Protein AF-W9Y120-F1 (afdb_monomer_lite)

Secondary structure (DSSP, 8-state):
---HHHHHHHHHHHHHHHH---HHHHHHHHHHHHHHHHHTT-HHHHHHHHHHHHHHHHHHHHT---HHHHHHIIIIIHHHHHHHHHHHHHHHHHS-SS----S---SS-----SSPPPSSHHHHHHHHHHHHHHHHH-SS-S-HHHHHHHHHHHHHHHHHHHHTT----HHHHHHHHHHHHHHHHTS-TTTSTT-STTT-THHHHHHHHHHHHHHHHHHH-SS--HHHHHHHHHHHHHHHHH-TT-TTHHHHHHHHHHHTT--

Sequence (263 aa):
MTSQAVSHYISAIADIRNNNPPKLNVVIASLVDWAMELVQNNVPATVAHLRGTFKLLREYQQLKPPRSAEDILRKSNLPMASLARGLTTLMIHTGPKSGEIEPQYRGHICQPWGGPEFSSFAEARRVVCQYVEKIAEAEHGHNLREIEKLLGYWFEGVRRWDQGKVPFPSSVLTVLLMLFNLALALLPSIDLAGFSYSVNPSTIDFVVDKAATLTDICLEAEQGNKDLKDTLILVLAFVIRLFPHSKSHGRASLLLKQLRGQV

Foldseek 3Di:
DPPPVVVVLVVLVVCCVPPVDDLLSVLVNLLVQLVVCVLQLVLVSNVVSLVVNVVSLVVVVVVVDPPVSVCCCQQPSVLSSLVSLLSSLLCVLQNDPDDCRPPDPPALDDDDDPADADPDLVRLLVLLLVLLVVLLPCPDDDPVSVSSNSLSSSVVNLSNVVSHPDDDDVLSSVLSVLSSLSSQQSDDLPDSVRGHCVSRVSSLVNSLVSLVVLLVVQVPDPPRPVSSLVSSLSSLVSCLPRVVVRPCNVVSVVSNCVSVVND

Radius of gyration: 18.71 Å; chains: 1; bounding box: 48×45×44 Å

pLDDT: mean 73.2, std 14.47, range [30.33, 94.44]

Structure (mmCIF, N/CA/C/O backbone):
data_AF-W9Y120-F1
#
_entry.id   AF-W9Y120-F1
#
loop_
_atom_site.group_PDB
_atom_site.id
_atom_site.type_symbol
_atom_site.label_atom_id
_atom_site.label_alt_id
_atom_site.label_comp_id
_atom_site.label_asym_id
_atom_site.label_entity_id
_atom_site.label_seq_id
_atom_site.pdbx_PDB_ins_code
_atom_site.Cartn_x
_atom_site.Cartn_y
_atom_site.Cartn_z
_atom_site.occupancy
_atom_site.B_iso_or_equiv
_atom_site.auth_seq_id
_atom_site.auth_comp_id
_atom_site.auth_asym_id
_atom_site.auth_atom_id
_atom_site.pdbx_PDB_model_num
ATOM 1 N N . MET A 1 1 ? 29.026 -3.663 7.815 1.00 32.91 1 MET A N 1
ATOM 2 C CA . MET A 1 1 ? 28.225 -4.854 8.160 1.00 32.91 1 MET A CA 1
ATOM 3 C C . MET A 1 1 ? 26.935 -4.779 7.364 1.00 32.91 1 MET A C 1
ATOM 5 O O . MET A 1 1 ? 26.214 -3.804 7.523 1.00 32.91 1 MET A O 1
ATOM 9 N N . THR A 1 2 ? 26.690 -5.716 6.449 1.00 35.75 2 THR A N 1
ATOM 10 C CA . THR A 1 2 ? 25.378 -5.873 5.799 1.00 35.75 2 THR A CA 1
ATOM 11 C C . THR A 1 2 ? 24.370 -6.302 6.861 1.00 35.75 2 THR A C 1
ATOM 13 O O . THR A 1 2 ? 24.679 -7.172 7.674 1.00 35.75 2 THR A O 1
ATOM 16 N N . SER A 1 3 ? 23.194 -5.672 6.902 1.00 46.56 3 SER A N 1
ATOM 17 C CA . SER A 1 3 ? 22.141 -6.069 7.844 1.00 46.56 3 SER A CA 1
ATOM 18 C C . SER A 1 3 ? 21.804 -7.557 7.642 1.00 46.56 3 SER A C 1
ATOM 20 O O . SER A 1 3 ? 21.880 -8.06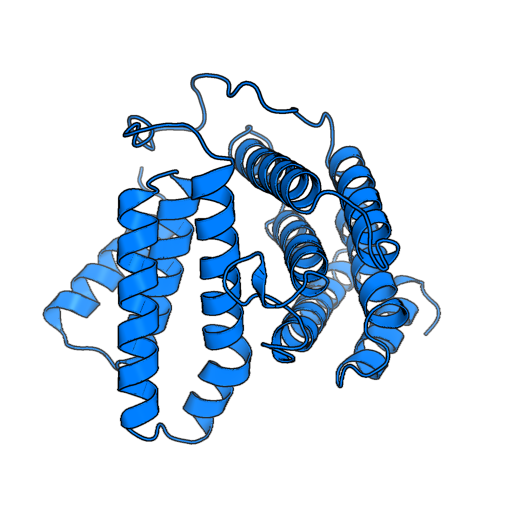2 6.517 1.00 46.56 3 SER A O 1
ATOM 22 N N . GLN A 1 4 ? 21.442 -8.274 8.712 1.00 43.16 4 GLN A N 1
ATOM 23 C CA . GLN A 1 4 ? 21.038 -9.685 8.623 1.00 43.16 4 GLN A CA 1
ATOM 24 C C . GLN A 1 4 ? 19.945 -9.897 7.568 1.00 43.16 4 GLN A C 1
ATOM 26 O O . GLN A 1 4 ? 20.015 -10.860 6.813 1.00 43.16 4 GLN A O 1
ATOM 31 N N . ALA A 1 5 ? 18.999 -8.961 7.444 1.00 39.97 5 ALA A N 1
ATOM 32 C CA . ALA A 1 5 ? 17.947 -9.017 6.434 1.00 39.97 5 ALA A CA 1
ATOM 33 C C . ALA A 1 5 ? 18.507 -8.971 5.001 1.00 39.97 5 ALA A C 1
ATOM 35 O O . ALA A 1 5 ? 18.086 -9.760 4.162 1.00 39.97 5 ALA A O 1
ATOM 36 N N . VAL A 1 6 ? 19.510 -8.125 4.736 1.00 46.75 6 VAL A N 1
ATOM 37 C CA . VAL A 1 6 ? 20.186 -8.048 3.426 1.00 46.75 6 VAL A CA 1
ATOM 38 C C . VAL A 1 6 ? 20.989 -9.324 3.139 1.00 46.75 6 VAL A C 1
ATOM 40 O O . VAL A 1 6 ? 21.016 -9.800 2.009 1.00 46.75 6 VAL A O 1
ATOM 43 N N . SER A 1 7 ? 21.605 -9.925 4.160 1.00 46.66 7 SER A N 1
ATOM 44 C CA . SER A 1 7 ? 22.317 -11.206 4.022 1.00 46.66 7 SER A CA 1
ATOM 45 C C . SER A 1 7 ? 21.367 -12.372 3.717 1.00 46.66 7 SER A C 1
ATOM 47 O O . SER A 1 7 ? 21.614 -13.162 2.801 1.00 46.66 7 SER A O 1
ATOM 49 N N . HIS A 1 8 ? 20.244 -12.456 4.439 1.00 52.31 8 HIS A N 1
ATOM 50 C CA . HIS A 1 8 ? 19.185 -13.434 4.178 1.00 52.31 8 HIS A CA 1
ATOM 51 C C . HIS A 1 8 ? 18.577 -13.246 2.789 1.00 52.31 8 HIS A C 1
ATOM 53 O O . HIS A 1 8 ? 18.333 -14.224 2.090 1.00 52.31 8 HIS A O 1
ATOM 59 N N . TYR A 1 9 ? 18.404 -11.997 2.367 1.00 57.53 9 TYR A N 1
ATOM 60 C CA . TYR A 1 9 ? 17.917 -11.645 1.044 1.00 57.53 9 TYR A CA 1
ATOM 61 C C . TYR A 1 9 ? 18.849 -12.110 -0.084 1.00 57.53 9 TYR A C 1
ATOM 63 O O . TYR A 1 9 ? 18.421 -12.835 -0.981 1.00 57.53 9 TYR A O 1
ATOM 71 N N . ILE A 1 10 ? 20.138 -11.763 -0.014 1.00 60.09 10 ILE A N 1
ATOM 72 C CA . ILE A 1 10 ? 21.135 -12.184 -1.011 1.00 60.09 10 ILE A CA 1
ATOM 73 C C . ILE A 1 10 ? 21.212 -13.715 -1.071 1.00 60.09 10 ILE A C 1
ATOM 75 O O . ILE A 1 10 ? 21.274 -14.293 -2.157 1.00 60.09 10 ILE A O 1
ATOM 79 N N . SER A 1 11 ? 21.151 -14.374 0.089 1.00 60.00 11 SER A N 1
ATOM 80 C CA . SER A 1 11 ? 21.135 -15.837 0.177 1.00 60.00 11 SER A CA 1
ATOM 81 C C . SER A 1 11 ? 19.886 -16.437 -0.474 1.00 60.00 11 SER A C 1
ATOM 83 O O . SER A 1 11 ? 20.001 -17.414 -1.206 1.00 60.00 11 SER A O 1
ATOM 85 N N . ALA A 1 12 ? 18.709 -15.834 -0.278 1.00 62.59 12 ALA A N 1
ATOM 86 C CA . ALA A 1 12 ? 17.463 -16.283 -0.895 1.00 62.59 12 ALA A CA 1
ATOM 87 C C . ALA A 1 12 ? 17.480 -16.132 -2.425 1.00 62.59 12 ALA A C 1
ATOM 89 O O . ALA A 1 12 ? 17.052 -17.043 -3.127 1.00 62.59 12 ALA A O 1
ATOM 90 N N . ILE A 1 13 ? 18.026 -15.037 -2.966 1.00 64.81 13 ILE A N 1
ATOM 91 C CA . ILE A 1 13 ? 18.197 -14.873 -4.422 1.00 64.81 13 ILE A CA 1
ATOM 92 C C . ILE A 1 13 ? 19.174 -15.903 -4.989 1.00 64.81 13 ILE A C 1
ATOM 94 O O . ILE A 1 13 ? 18.916 -16.493 -6.042 1.00 64.81 13 ILE A O 1
ATOM 98 N N . ALA A 1 14 ? 20.297 -16.127 -4.303 1.00 65.44 14 ALA A N 1
ATOM 99 C CA . ALA A 1 14 ? 21.273 -17.131 -4.711 1.00 65.44 14 ALA A CA 1
ATOM 100 C C . ALA A 1 14 ? 20.653 -18.538 -4.721 1.00 65.44 14 ALA A C 1
ATOM 102 O O . ALA A 1 14 ? 20.853 -19.292 -5.673 1.00 65.44 14 ALA A O 1
ATOM 103 N N . ASP A 1 15 ? 19.845 -18.862 -3.712 1.00 66.12 15 ASP A N 1
ATOM 104 C CA . ASP A 1 15 ? 19.104 -20.119 -3.624 1.00 66.12 15 ASP A CA 1
ATOM 105 C C . ASP A 1 15 ? 18.064 -20.251 -4.750 1.00 66.12 15 ASP A C 1
ATOM 107 O O . ASP A 1 15 ? 18.018 -21.269 -5.443 1.00 66.12 15 ASP A O 1
ATOM 111 N N . ILE A 1 16 ? 17.310 -19.181 -5.038 1.00 67.38 16 ILE A N 1
ATOM 112 C CA . ILE A 1 16 ? 16.345 -19.142 -6.147 1.00 67.38 16 ILE A CA 1
ATOM 113 C C . ILE A 1 16 ? 17.010 -19.446 -7.488 1.00 67.38 16 ILE A C 1
ATOM 115 O O . ILE A 1 16 ? 16.469 -20.205 -8.296 1.00 67.38 16 ILE A O 1
ATOM 119 N N . ARG A 1 17 ? 18.190 -18.871 -7.725 1.00 66.94 17 ARG A N 1
ATOM 120 C CA . ARG A 1 17 ? 18.933 -19.049 -8.974 1.00 66.94 17 ARG A CA 1
ATOM 121 C C . ARG A 1 17 ? 19.454 -20.475 -9.155 1.00 66.94 17 ARG A C 1
ATOM 123 O O . ARG A 1 17 ? 19.550 -20.933 -10.290 1.00 66.94 17 ARG A O 1
ATOM 130 N N . ASN A 1 18 ? 19.794 -21.152 -8.062 1.00 72.56 18 ASN A N 1
ATOM 131 C CA . ASN A 1 18 ? 20.477 -22.443 -8.106 1.00 72.56 18 ASN A CA 1
ATOM 132 C C . ASN A 1 18 ? 19.525 -23.641 -7.977 1.00 72.56 18 ASN A C 1
ATOM 134 O O . ASN A 1 18 ? 19.829 -24.700 -8.519 1.00 72.56 18 ASN A O 1
ATOM 138 N N . ASN A 1 19 ? 18.376 -23.482 -7.309 1.00 74.75 19 ASN A N 1
ATOM 139 C CA . ASN A 1 19 ? 17.542 -24.611 -6.881 1.00 74.75 19 ASN A CA 1
ATOM 140 C C . ASN A 1 19 ? 16.121 -24.643 -7.473 1.00 74.75 19 ASN A C 1
ATOM 142 O O . ASN A 1 19 ? 15.340 -25.518 -7.108 1.00 74.75 19 ASN A O 1
ATOM 146 N N . ASN A 1 20 ? 15.776 -23.745 -8.407 1.00 70.62 20 ASN A N 1
ATOM 147 C CA . ASN A 1 20 ? 14.462 -23.699 -9.076 1.00 70.62 20 ASN A CA 1
ATOM 148 C C . ASN A 1 20 ? 13.267 -23.798 -8.099 1.00 70.62 20 ASN A C 1
ATOM 150 O O . ASN A 1 20 ? 12.456 -24.726 -8.193 1.00 70.62 20 ASN A O 1
ATOM 154 N N . PRO A 1 21 ? 13.134 -22.865 -7.144 1.00 76.56 21 PRO A N 1
ATOM 155 C CA . PRO A 1 21 ? 12.093 -22.940 -6.130 1.00 76.56 21 PRO A CA 1
ATOM 156 C C . PRO A 1 21 ? 10.689 -22.769 -6.729 1.00 76.56 21 PRO A C 1
ATOM 158 O O . PRO A 1 21 ? 10.534 -22.317 -7.870 1.00 76.56 21 PRO A O 1
ATOM 161 N N . PRO A 1 22 ? 9.633 -23.075 -5.947 1.00 79.00 22 PRO A N 1
ATOM 162 C CA . PRO A 1 22 ? 8.255 -22.885 -6.376 1.00 79.00 22 PRO A CA 1
ATOM 163 C C . PRO A 1 22 ? 8.030 -21.489 -6.963 1.00 79.00 22 PRO A C 1
ATOM 165 O O . PRO A 1 22 ? 8.425 -20.485 -6.373 1.00 79.00 22 PRO A O 1
ATOM 168 N N . LYS A 1 23 ? 7.340 -21.408 -8.106 1.00 80.38 23 LYS A N 1
ATOM 169 C CA . LYS A 1 23 ? 7.137 -20.145 -8.840 1.00 80.38 23 LYS A CA 1
ATOM 170 C C . LYS A 1 23 ? 6.486 -19.044 -7.984 1.00 80.38 23 LYS A C 1
ATOM 172 O O . LYS A 1 23 ? 6.803 -17.873 -8.163 1.00 80.38 23 LYS A O 1
ATOM 177 N N . LEU A 1 24 ? 5.652 -19.413 -7.006 1.00 80.44 24 LEU A N 1
ATOM 178 C CA . LEU A 1 24 ? 5.100 -18.482 -6.014 1.00 80.44 24 LEU A CA 1
ATOM 179 C C . LEU A 1 24 ? 6.190 -17.791 -5.178 1.00 80.44 24 LEU A C 1
ATOM 181 O O . LEU A 1 24 ? 6.109 -16.587 -4.953 1.00 80.44 24 LEU A O 1
ATOM 185 N N . ASN A 1 25 ? 7.228 -18.519 -4.766 1.00 80.19 25 ASN A N 1
ATOM 186 C CA . ASN A 1 25 ? 8.346 -17.960 -4.006 1.00 80.19 25 ASN A CA 1
ATOM 187 C C . ASN A 1 25 ? 9.144 -16.978 -4.867 1.00 80.19 25 ASN A C 1
ATOM 189 O O . ASN A 1 25 ? 9.562 -15.942 -4.369 1.00 80.19 25 ASN A O 1
ATOM 193 N N . VAL A 1 26 ? 9.287 -17.258 -6.166 1.00 80.56 26 VAL A N 1
ATOM 194 C CA . VAL A 1 26 ? 9.945 -16.346 -7.117 1.00 80.56 26 VAL A CA 1
ATOM 195 C C . VAL A 1 26 ? 9.123 -15.070 -7.325 1.00 80.56 26 VAL A C 1
ATOM 197 O O . VAL A 1 26 ? 9.691 -13.986 -7.400 1.00 80.56 26 VAL A O 1
ATOM 200 N N . VAL A 1 27 ? 7.787 -15.166 -7.364 1.00 83.25 27 VAL A N 1
ATOM 201 C CA . VAL A 1 27 ? 6.899 -13.986 -7.375 1.00 83.25 27 VAL A CA 1
ATOM 202 C C . VAL A 1 27 ? 7.099 -13.144 -6.114 1.00 83.25 27 VAL A C 1
ATOM 204 O O . VAL A 1 27 ? 7.238 -11.929 -6.214 1.00 83.25 27 VAL A O 1
ATOM 207 N N . ILE A 1 28 ? 7.107 -13.780 -4.939 1.00 80.31 28 ILE A N 1
ATOM 208 C CA . ILE A 1 28 ? 7.279 -13.090 -3.652 1.00 80.31 28 ILE A CA 1
ATOM 209 C C . ILE A 1 28 ? 8.653 -12.425 -3.589 1.00 80.31 28 ILE A C 1
ATOM 211 O O . ILE A 1 28 ? 8.733 -11.249 -3.253 1.00 80.31 28 ILE A O 1
ATOM 215 N N . ALA A 1 29 ? 9.710 -13.144 -3.965 1.00 79.50 29 ALA A N 1
ATOM 216 C CA . ALA A 1 29 ? 11.055 -12.596 -4.039 1.00 79.50 29 ALA A CA 1
ATOM 217 C C . ALA A 1 29 ? 11.095 -11.393 -4.981 1.00 79.50 29 ALA A C 1
ATOM 219 O O . ALA A 1 29 ? 11.444 -10.312 -4.546 1.00 79.50 29 ALA A O 1
ATOM 220 N N . SER A 1 30 ? 10.582 -11.512 -6.208 1.00 82.00 30 SER A N 1
ATOM 221 C CA . SER A 1 30 ? 10.576 -10.396 -7.160 1.00 82.00 30 SER A CA 1
ATOM 222 C C . SER A 1 30 ? 9.802 -9.159 -6.671 1.00 82.00 30 SER A C 1
ATOM 224 O O . SER A 1 30 ? 10.147 -8.047 -7.070 1.00 82.00 30 SER A O 1
ATOM 226 N N . LEU A 1 31 ? 8.771 -9.327 -5.833 1.00 81.62 31 LEU A N 1
ATOM 227 C CA . LEU A 1 31 ? 8.076 -8.219 -5.161 1.00 81.62 31 LEU A CA 1
ATOM 228 C C . LEU A 1 31 ? 8.915 -7.603 -4.036 1.00 81.62 31 LEU A C 1
ATOM 230 O O . LEU A 1 31 ? 8.900 -6.389 -3.851 1.00 81.62 31 LEU A O 1
ATOM 234 N N . VAL A 1 32 ? 9.642 -8.428 -3.288 1.00 79.12 32 VAL A N 1
ATOM 235 C CA . VAL A 1 32 ? 10.569 -7.978 -2.245 1.00 79.12 32 VAL A CA 1
ATOM 236 C C . VAL A 1 32 ? 11.754 -7.236 -2.872 1.00 79.12 32 VAL A C 1
ATOM 238 O O . VAL A 1 32 ? 12.047 -6.123 -2.438 1.00 79.12 32 VAL A O 1
ATOM 241 N N . ASP A 1 33 ? 12.356 -7.774 -3.937 1.00 76.12 33 ASP A N 1
ATOM 242 C CA . ASP A 1 33 ? 13.387 -7.116 -4.748 1.00 76.12 33 ASP A CA 1
ATOM 243 C C . ASP A 1 33 ? 12.900 -5.745 -5.212 1.00 76.12 33 ASP A C 1
ATOM 245 O O . ASP A 1 33 ? 13.555 -4.736 -4.971 1.00 76.12 33 ASP A O 1
ATOM 249 N N . TRP A 1 34 ? 11.703 -5.695 -5.810 1.00 86.44 34 TRP A N 1
ATOM 250 C CA . TRP A 1 34 ? 11.081 -4.445 -6.236 1.00 86.44 34 TRP A CA 1
ATOM 251 C C . TRP A 1 34 ? 11.020 -3.426 -5.093 1.00 86.44 34 TRP A C 1
ATOM 253 O O . TRP A 1 34 ? 11.411 -2.281 -5.293 1.00 86.44 34 TRP A O 1
ATOM 263 N N . ALA A 1 35 ? 10.576 -3.830 -3.899 1.00 75.94 35 ALA A N 1
ATOM 264 C CA . ALA A 1 35 ? 10.474 -2.924 -2.760 1.00 75.94 35 ALA A CA 1
ATOM 265 C C . ALA A 1 35 ? 11.848 -2.388 -2.326 1.00 75.94 35 ALA A C 1
ATOM 267 O O . ALA A 1 35 ? 11.969 -1.211 -1.994 1.00 75.94 35 ALA A O 1
ATOM 268 N N . MET A 1 36 ? 12.891 -3.219 -2.357 1.00 69.50 36 MET A N 1
ATOM 269 C CA . MET A 1 36 ? 14.251 -2.778 -2.036 1.00 69.50 36 MET A CA 1
ATOM 270 C C . MET A 1 36 ? 14.829 -1.837 -3.086 1.00 69.50 36 MET A C 1
ATOM 272 O O . MET A 1 36 ? 15.379 -0.802 -2.717 1.00 69.50 36 MET A O 1
ATOM 276 N N . GLU A 1 37 ? 14.682 -2.155 -4.371 1.00 71.81 37 GLU A N 1
ATOM 277 C CA . GLU A 1 37 ? 15.154 -1.292 -5.460 1.00 71.81 37 GLU A CA 1
ATOM 278 C C . GLU A 1 37 ? 14.423 0.056 -5.459 1.00 71.81 37 GLU A C 1
ATOM 280 O O . GLU A 1 37 ? 15.040 1.099 -5.680 1.00 71.81 37 GLU A O 1
ATOM 285 N N . LEU A 1 38 ? 13.129 0.052 -5.132 1.00 73.44 38 LEU A N 1
ATOM 286 C CA . LEU A 1 38 ? 12.314 1.254 -4.976 1.00 73.44 38 LEU A CA 1
ATOM 287 C C . LEU A 1 38 ? 12.842 2.142 -3.840 1.00 73.44 38 LEU A C 1
ATOM 289 O O . LEU A 1 38 ? 13.015 3.345 -4.022 1.00 73.44 38 LEU A O 1
ATOM 293 N N . VAL A 1 39 ? 13.155 1.552 -2.679 1.00 64.56 39 VAL A N 1
ATOM 294 C CA . VAL A 1 39 ? 13.743 2.272 -1.531 1.00 64.56 39 VAL A CA 1
ATOM 295 C C . VAL A 1 39 ? 15.125 2.843 -1.871 1.00 64.56 39 VAL A C 1
ATOM 297 O O . VAL A 1 39 ? 15.460 3.938 -1.416 1.00 64.56 39 VAL A O 1
ATOM 300 N N . GLN A 1 40 ? 15.897 2.139 -2.701 1.00 64.62 40 GLN A N 1
ATOM 301 C CA . GLN A 1 40 ? 17.207 2.570 -3.209 1.00 64.62 40 GLN A CA 1
ATOM 302 C C . GLN A 1 40 ? 17.123 3.555 -4.383 1.00 64.62 40 GLN A C 1
ATOM 304 O O . GLN A 1 40 ? 18.155 3.956 -4.920 1.00 64.62 40 GLN A O 1
ATOM 309 N N . ASN A 1 41 ? 15.911 3.922 -4.815 1.00 66.00 41 ASN A N 1
ATOM 310 C CA . ASN A 1 41 ? 15.677 4.768 -5.981 1.00 66.00 41 ASN A CA 1
ATOM 311 C C . ASN A 1 41 ? 16.312 4.216 -7.280 1.00 66.00 41 ASN A C 1
ATOM 313 O O . ASN A 1 41 ? 16.572 4.936 -8.245 1.00 66.00 41 ASN A O 1
ATOM 317 N N . ASN A 1 42 ? 16.515 2.901 -7.358 1.00 72.00 42 ASN A N 1
ATOM 318 C CA . ASN A 1 42 ? 16.949 2.238 -8.577 1.00 72.00 42 ASN A CA 1
ATOM 319 C C . ASN A 1 42 ? 15.730 1.990 -9.472 1.00 72.00 42 ASN A C 1
ATOM 321 O O . ASN A 1 42 ? 15.238 0.868 -9.621 1.00 72.00 42 ASN A O 1
ATOM 325 N N . VAL A 1 43 ? 15.198 3.068 -10.050 1.00 75.38 43 VAL A N 1
ATOM 326 C CA . VAL A 1 43 ? 14.001 3.027 -10.904 1.00 75.38 43 VAL A CA 1
ATOM 327 C C . VAL A 1 43 ? 14.155 2.031 -12.067 1.00 75.38 43 VAL A C 1
ATOM 329 O O . VAL A 1 43 ? 13.213 1.272 -12.308 1.00 75.38 43 VAL A O 1
ATOM 332 N N . PRO A 1 44 ? 15.308 1.928 -12.766 1.00 78.81 44 PRO A N 1
ATOM 333 C CA . PRO A 1 44 ? 15.493 0.906 -13.796 1.00 78.81 44 PRO A CA 1
ATOM 334 C C . PRO A 1 44 ? 15.328 -0.530 -13.276 1.00 78.81 44 PRO A C 1
ATOM 336 O O . PRO A 1 44 ? 14.606 -1.317 -13.898 1.00 78.81 44 PRO A O 1
ATOM 339 N N . ALA A 1 45 ? 15.938 -0.875 -12.136 1.00 76.56 45 ALA A N 1
ATOM 340 C CA . ALA A 1 45 ? 15.788 -2.207 -11.546 1.00 76.56 45 ALA A CA 1
ATOM 341 C C . ALA A 1 45 ? 14.370 -2.430 -11.011 1.00 76.56 45 ALA A C 1
ATOM 343 O O . ALA A 1 45 ? 13.768 -3.462 -11.294 1.00 76.56 45 ALA A O 1
ATOM 344 N N . THR A 1 46 ? 13.783 -1.430 -10.354 1.00 80.94 46 THR A N 1
ATOM 345 C CA . THR A 1 46 ? 12.378 -1.424 -9.916 1.00 80.94 46 THR A CA 1
ATOM 346 C C . THR A 1 46 ? 11.446 -1.793 -11.074 1.00 80.94 46 THR A C 1
ATOM 348 O O . THR A 1 46 ? 10.619 -2.699 -10.960 1.00 80.94 46 THR A O 1
ATOM 351 N N . VAL A 1 47 ? 11.616 -1.155 -12.238 1.00 84.06 47 VAL A N 1
ATOM 352 C CA . VAL A 1 47 ? 10.840 -1.456 -13.452 1.00 84.06 47 VAL A CA 1
ATOM 353 C C . VAL A 1 47 ? 11.096 -2.883 -13.944 1.00 84.06 47 VAL A C 1
ATOM 355 O O . VAL A 1 47 ? 10.151 -3.563 -14.357 1.00 84.06 47 VAL A O 1
ATOM 358 N N . ALA A 1 48 ? 12.341 -3.361 -13.904 1.00 82.69 48 ALA A N 1
ATOM 359 C CA . ALA A 1 48 ? 12.690 -4.722 -14.306 1.00 82.69 48 ALA A CA 1
ATOM 360 C C . ALA A 1 48 ? 12.043 -5.783 -13.395 1.00 82.69 48 ALA A C 1
ATOM 362 O O . ALA A 1 48 ? 11.362 -6.679 -13.903 1.00 82.69 48 ALA A O 1
ATOM 363 N N . HIS A 1 49 ? 12.167 -5.648 -12.071 1.00 84.44 49 HIS A N 1
ATOM 364 C CA . HIS A 1 49 ? 11.559 -6.552 -11.089 1.00 84.44 49 HIS A CA 1
ATOM 365 C C . HIS A 1 49 ? 10.031 -6.506 -11.138 1.00 84.44 49 HIS A C 1
ATOM 367 O O . HIS A 1 49 ? 9.377 -7.546 -11.057 1.00 84.44 49 HIS A O 1
ATOM 373 N N . LEU A 1 50 ? 9.431 -5.339 -11.373 1.00 87.06 50 LEU A N 1
ATOM 374 C CA . LEU A 1 50 ? 7.983 -5.233 -11.532 1.00 87.06 50 LEU A CA 1
ATOM 375 C C . LEU A 1 50 ? 7.489 -5.946 -12.803 1.00 87.06 50 LEU A C 1
ATOM 377 O O . LEU A 1 50 ? 6.496 -6.678 -12.768 1.00 87.06 50 LEU A O 1
ATOM 381 N N . ARG A 1 51 ? 8.187 -5.781 -13.935 1.00 86.19 51 ARG A N 1
ATOM 382 C CA . ARG A 1 51 ? 7.883 -6.523 -15.175 1.00 86.19 51 ARG A CA 1
ATOM 383 C C . ARG A 1 51 ? 8.040 -8.030 -14.969 1.00 86.19 51 ARG A C 1
ATOM 385 O O . ARG A 1 51 ? 7.164 -8.788 -15.389 1.00 86.19 51 ARG A O 1
ATOM 392 N N . GLY A 1 52 ? 9.118 -8.449 -14.304 1.00 85.00 52 GLY A N 1
ATOM 393 C CA . GLY A 1 52 ? 9.366 -9.840 -13.923 1.00 85.00 52 GLY A CA 1
ATOM 394 C C . GLY A 1 52 ? 8.229 -10.408 -13.077 1.00 85.00 52 GLY A C 1
ATOM 395 O O . GLY A 1 52 ? 7.651 -11.432 -13.436 1.00 85.00 52 GLY A O 1
ATOM 396 N N . THR A 1 53 ? 7.822 -9.682 -12.037 1.00 87.94 53 THR A N 1
ATOM 397 C CA . THR A 1 53 ? 6.694 -10.029 -11.164 1.00 87.94 53 THR A CA 1
ATOM 398 C C . THR A 1 53 ? 5.411 -10.260 -11.958 1.00 87.94 53 THR A C 1
ATOM 400 O O . THR A 1 53 ? 4.777 -11.302 -11.807 1.00 87.94 53 THR A O 1
ATOM 403 N N . PHE A 1 54 ? 5.015 -9.331 -12.837 1.00 88.62 54 PHE A N 1
ATOM 404 C CA . PHE A 1 54 ? 3.779 -9.489 -13.613 1.00 88.62 54 PHE A CA 1
ATOM 405 C C . PHE A 1 54 ? 3.833 -10.649 -14.603 1.00 88.62 54 PHE A C 1
ATOM 407 O O . PHE A 1 54 ? 2.823 -11.330 -14.802 1.00 88.62 54 PHE A O 1
ATOM 414 N N . LYS A 1 55 ? 4.999 -10.900 -15.207 1.00 86.94 55 LYS A N 1
ATOM 415 C CA . LYS A 1 55 ? 5.210 -12.079 -16.050 1.00 86.94 55 LYS A CA 1
ATOM 416 C C . LYS A 1 55 ? 5.043 -13.361 -15.230 1.00 86.94 55 LYS A C 1
ATOM 418 O O . LYS A 1 55 ? 4.247 -14.217 -15.608 1.00 86.94 55 LYS A O 1
ATOM 423 N N . LEU A 1 56 ? 5.721 -13.459 -14.088 1.00 86.44 56 LEU A N 1
ATOM 424 C CA . LEU A 1 56 ? 5.661 -14.620 -13.198 1.00 86.44 56 LEU A CA 1
ATOM 425 C C . LEU A 1 56 ? 4.252 -14.858 -12.646 1.00 86.44 56 LEU A C 1
ATOM 427 O O . LEU A 1 56 ? 3.807 -16.001 -12.609 1.00 86.44 56 LEU A O 1
ATOM 431 N N . LEU A 1 57 ? 3.526 -13.800 -12.275 1.00 87.25 57 LEU A N 1
ATOM 432 C CA . LEU A 1 57 ? 2.130 -13.882 -11.836 1.00 87.25 57 LEU A CA 1
ATOM 433 C C . LEU A 1 57 ? 1.228 -14.450 -12.931 1.00 87.25 57 LEU A C 1
ATOM 435 O O . LEU A 1 57 ? 0.458 -15.370 -12.664 1.00 87.25 57 LEU A O 1
ATOM 439 N N . ARG A 1 58 ? 1.351 -13.947 -14.167 1.00 88.00 58 ARG A N 1
ATOM 440 C CA . ARG A 1 58 ? 0.577 -14.447 -15.312 1.00 88.00 58 ARG A CA 1
ATOM 441 C C . ARG A 1 58 ? 0.872 -15.921 -15.572 1.00 88.00 58 ARG A C 1
ATOM 443 O O . ARG A 1 58 ? -0.051 -16.715 -15.715 1.00 88.00 58 ARG A O 1
ATOM 450 N N . GLU A 1 59 ? 2.149 -16.289 -15.612 1.00 86.06 59 GLU A N 1
ATOM 451 C CA . GLU A 1 59 ? 2.561 -17.679 -15.805 1.00 86.06 59 GLU A CA 1
ATOM 452 C C . GLU A 1 59 ? 2.067 -18.580 -14.669 1.00 86.06 59 GLU A C 1
ATOM 454 O O . GLU A 1 59 ? 1.613 -19.691 -14.916 1.00 86.06 59 GLU A O 1
ATOM 459 N N . TYR A 1 60 ? 2.138 -18.119 -13.420 1.00 84.94 60 TYR A N 1
ATOM 460 C CA . TYR A 1 60 ? 1.699 -18.904 -12.272 1.00 84.94 60 TYR A CA 1
ATOM 461 C C . TYR A 1 60 ? 0.180 -19.101 -12.255 1.00 84.94 60 TYR A C 1
ATOM 463 O O . TYR A 1 60 ? -0.280 -20.201 -11.971 1.00 84.94 60 TYR A O 1
ATOM 471 N N . GLN A 1 61 ? -0.602 -18.090 -12.642 1.00 84.31 61 GLN A N 1
ATOM 472 C CA . GLN A 1 61 ? -2.054 -18.218 -12.815 1.00 84.31 61 GLN A CA 1
ATOM 473 C C . GLN A 1 61 ? -2.424 -19.227 -13.913 1.00 84.31 61 GLN A C 1
ATOM 475 O O . GLN A 1 61 ? -3.350 -20.016 -13.734 1.00 84.31 61 GLN A O 1
ATOM 480 N N . GLN A 1 62 ? -1.680 -19.254 -15.024 1.00 88.06 62 GLN A N 1
ATOM 481 C CA . GLN A 1 62 ? -1.890 -20.225 -16.108 1.00 88.06 62 GLN A CA 1
ATOM 482 C C . GLN A 1 62 ? -1.643 -21.676 -15.671 1.00 88.06 62 GLN A C 1
ATOM 484 O O . GLN A 1 62 ? -2.265 -22.588 -16.214 1.00 88.06 62 GLN A O 1
ATOM 489 N N . LEU A 1 63 ? -0.793 -21.892 -14.663 1.00 85.75 63 LEU A N 1
ATOM 490 C CA . LEU A 1 63 ? -0.531 -23.214 -14.086 1.00 85.75 63 LEU A CA 1
ATOM 491 C C . LEU A 1 63 ? -1.670 -23.739 -13.198 1.00 85.75 63 LEU A C 1
ATOM 493 O O . LEU A 1 63 ? -1.559 -24.859 -12.708 1.00 85.75 63 LEU A O 1
ATOM 497 N N . LYS A 1 64 ? -2.756 -22.971 -13.005 1.00 83.44 64 LYS A N 1
ATOM 498 C CA . LYS A 1 64 ? -3.906 -23.327 -12.152 1.00 83.44 64 LYS A CA 1
ATOM 499 C C . LYS A 1 64 ? -3.453 -23.730 -10.739 1.00 83.44 64 LYS A C 1
ATOM 501 O O . LYS A 1 64 ? -3.515 -24.907 -10.377 1.00 83.44 64 LYS A O 1
ATOM 506 N N . PRO A 1 65 ? -2.949 -22.765 -9.952 1.00 83.19 65 PRO A N 1
ATOM 507 C CA . PRO A 1 65 ? -2.366 -23.047 -8.649 1.00 83.19 65 PRO A CA 1
ATOM 508 C C . PRO A 1 65 ? -3.398 -23.679 -7.699 1.00 83.19 65 PRO A C 1
ATOM 510 O O . PRO A 1 65 ? -4.600 -23.456 -7.852 1.00 83.19 65 PRO A O 1
ATOM 513 N N . PRO A 1 66 ? -2.953 -24.462 -6.699 1.00 84.31 66 PRO A N 1
ATOM 514 C CA . PRO A 1 66 ? -3.855 -25.026 -5.701 1.00 84.31 66 PRO A CA 1
ATOM 515 C C . PRO A 1 66 ? -4.576 -23.910 -4.931 1.00 84.31 66 PRO A C 1
ATOM 517 O O . PRO A 1 66 ? -4.024 -22.826 -4.744 1.00 84.31 66 PRO A O 1
ATOM 520 N N . ARG A 1 67 ? -5.785 -24.193 -4.422 1.00 81.12 67 ARG A N 1
ATOM 521 C CA . ARG A 1 67 ? -6.651 -23.201 -3.746 1.00 81.12 67 ARG A CA 1
ATOM 522 C C . ARG A 1 67 ? -5.942 -22.399 -2.648 1.00 81.12 67 ARG A C 1
ATOM 524 O O . ARG A 1 67 ? -6.151 -21.198 -2.536 1.00 81.12 67 ARG A O 1
ATOM 531 N N . SER A 1 68 ? -5.074 -23.042 -1.866 1.00 79.25 68 SER A N 1
ATOM 532 C CA . SER A 1 68 ? -4.293 -22.377 -0.815 1.00 79.25 68 SER A CA 1
ATOM 533 C C . SER A 1 68 ? -3.330 -21.318 -1.365 1.00 79.25 68 SER A C 1
ATOM 535 O O . SER A 1 68 ? -3.186 -20.249 -0.778 1.00 79.25 68 SER A O 1
ATOM 537 N N . ALA A 1 69 ? -2.701 -21.578 -2.511 1.00 80.69 69 ALA A N 1
ATOM 538 C CA . ALA A 1 69 ? -1.841 -20.617 -3.191 1.00 80.69 69 ALA A CA 1
ATOM 539 C C . ALA A 1 69 ? -2.653 -19.547 -3.934 1.00 80.69 69 ALA A C 1
ATOM 541 O O . ALA A 1 69 ? -2.253 -18.386 -3.956 1.00 80.69 69 ALA A O 1
ATOM 542 N N . GLU A 1 70 ? -3.808 -19.906 -4.496 1.00 81.50 70 GLU A N 1
ATOM 543 C CA . GLU A 1 70 ? -4.744 -18.956 -5.109 1.00 81.50 70 GLU A CA 1
ATOM 544 C C . GLU A 1 70 ? -5.240 -17.913 -4.097 1.00 81.50 70 GLU A C 1
ATOM 546 O O . GLU A 1 70 ? -5.293 -16.718 -4.399 1.00 81.50 70 GLU A O 1
ATOM 551 N N . ASP A 1 71 ? -5.510 -18.339 -2.862 1.00 79.75 71 ASP A N 1
ATOM 552 C CA . ASP A 1 71 ? -5.865 -17.436 -1.772 1.00 79.75 71 ASP A CA 1
ATOM 553 C C . ASP A 1 71 ? -4.737 -16.461 -1.427 1.00 79.75 71 ASP A C 1
ATOM 555 O O . ASP A 1 71 ? -4.998 -15.265 -1.284 1.00 79.75 71 ASP A O 1
ATOM 559 N N . ILE A 1 72 ? -3.489 -16.934 -1.344 1.00 79.25 72 ILE A N 1
ATOM 560 C CA . ILE A 1 72 ? -2.314 -16.079 -1.094 1.00 79.25 72 ILE A CA 1
ATOM 561 C C . ILE A 1 72 ? -2.128 -15.074 -2.236 1.00 79.25 72 ILE A C 1
ATOM 563 O O . ILE A 1 72 ? -1.932 -13.880 -1.993 1.00 79.25 72 ILE A O 1
ATOM 567 N N . LEU A 1 73 ? -2.244 -15.529 -3.487 1.00 81.38 73 LEU A N 1
ATOM 568 C CA . LEU A 1 73 ? -2.151 -14.658 -4.657 1.00 81.38 73 LEU A CA 1
ATOM 569 C C . LEU A 1 73 ? -3.196 -13.549 -4.613 1.00 81.38 73 LEU A C 1
ATOM 571 O O . LEU A 1 73 ? -2.862 -12.380 -4.792 1.00 81.38 73 LEU A O 1
ATOM 575 N N . ARG A 1 74 ? -4.456 -13.917 -4.370 1.00 79.38 74 ARG A N 1
ATOM 576 C CA . ARG A 1 74 ? -5.584 -12.987 -4.374 1.00 79.38 74 ARG A CA 1
ATOM 577 C C . ARG A 1 74 ? -5.519 -11.997 -3.219 1.00 79.38 74 ARG A C 1
ATOM 579 O O . ARG A 1 74 ? -5.755 -10.814 -3.432 1.00 79.38 74 ARG A O 1
ATOM 586 N N . LYS A 1 75 ? -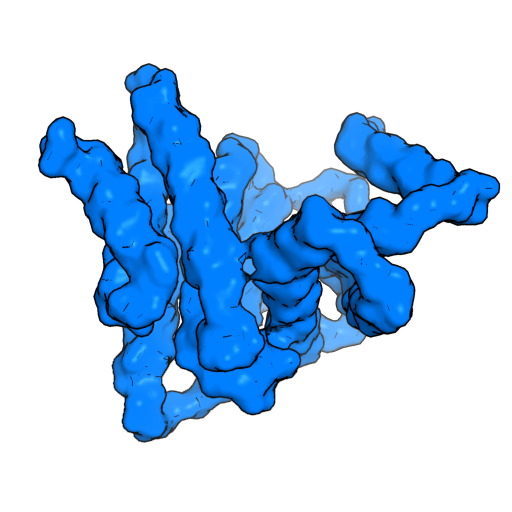5.206 -12.467 -2.011 1.00 74.94 75 LYS A N 1
ATOM 587 C CA . LYS A 1 75 ? -5.244 -11.640 -0.795 1.00 74.94 75 LYS A CA 1
ATOM 588 C C . LYS A 1 75 ? -3.986 -10.801 -0.587 1.00 74.94 75 LYS A C 1
ATOM 590 O O . LYS A 1 75 ? -4.054 -9.794 0.106 1.00 74.94 75 LYS A O 1
ATOM 595 N N . SER A 1 76 ? -2.847 -11.202 -1.154 1.00 77.19 76 SER A N 1
ATOM 596 C CA . SER A 1 76 ? -1.565 -10.543 -0.885 1.00 77.19 76 SER A CA 1
ATOM 597 C C . SER A 1 76 ? -0.813 -10.146 -2.151 1.00 77.19 76 SER A C 1
ATOM 599 O O . SER A 1 76 ? -0.611 -8.953 -2.382 1.00 77.19 76 SER A O 1
ATOM 601 N N . ASN A 1 77 ? -0.435 -11.102 -3.003 1.00 81.31 77 ASN A N 1
ATOM 602 C CA . ASN A 1 77 ? 0.527 -10.818 -4.075 1.00 81.31 77 ASN A CA 1
ATOM 603 C C . ASN A 1 77 ? -0.055 -9.924 -5.180 1.00 81.31 77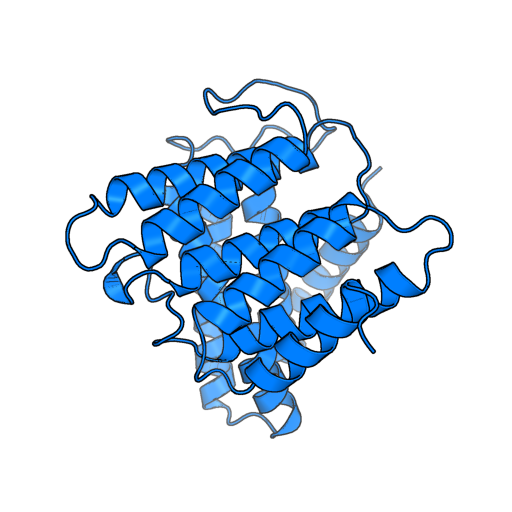 ASN A C 1
ATOM 605 O O . ASN A 1 77 ? 0.655 -9.073 -5.706 1.00 81.31 77 ASN A O 1
ATOM 609 N N . LEU A 1 78 ? -1.332 -10.088 -5.542 1.00 81.75 78 LEU A N 1
ATOM 610 C CA . LEU A 1 78 ? -1.995 -9.256 -6.552 1.00 81.75 78 LEU A CA 1
ATOM 611 C C . LEU A 1 78 ? -2.221 -7.810 -6.071 1.00 81.75 78 LEU A C 1
ATOM 613 O O . LEU A 1 78 ? -1.852 -6.895 -6.815 1.00 81.75 78 LEU A O 1
ATOM 617 N N . PRO A 1 79 ? -2.760 -7.561 -4.857 1.00 79.44 79 PRO A N 1
ATOM 618 C CA . PRO A 1 79 ? -2.749 -6.233 -4.237 1.00 79.44 79 PRO A CA 1
ATOM 619 C C . PRO A 1 79 ? -1.363 -5.599 -4.218 1.00 79.44 79 PRO A C 1
ATOM 621 O O . PRO A 1 79 ? -1.198 -4.481 -4.701 1.00 79.44 79 PRO A O 1
ATOM 624 N N . MET A 1 80 ? -0.351 -6.341 -3.766 1.00 80.06 80 MET A N 1
ATOM 625 C CA . MET A 1 80 ? 1.015 -5.835 -3.658 1.00 80.06 80 MET A CA 1
ATOM 626 C C . MET A 1 80 ? 1.639 -5.524 -5.021 1.00 80.06 80 MET A C 1
ATOM 628 O O . MET A 1 80 ? 2.242 -4.472 -5.177 1.00 80.06 80 MET A O 1
ATOM 632 N N . ALA A 1 81 ? 1.445 -6.371 -6.035 1.00 82.81 81 ALA A N 1
ATOM 633 C CA . ALA A 1 81 ? 1.918 -6.099 -7.392 1.00 82.81 81 ALA A CA 1
ATOM 634 C C . ALA A 1 81 ? 1.210 -4.892 -8.022 1.00 82.81 81 ALA A C 1
ATOM 636 O O . ALA A 1 81 ? 1.833 -4.101 -8.730 1.00 82.81 81 ALA A O 1
ATOM 637 N N . SER A 1 82 ? -0.086 -4.724 -7.753 1.00 79.56 82 SER A N 1
ATOM 638 C CA . SER A 1 82 ? -0.847 -3.559 -8.215 1.00 79.56 82 SER A CA 1
ATOM 639 C C . SER A 1 82 ? -0.321 -2.283 -7.557 1.00 79.56 82 SER A C 1
ATOM 641 O O . SER A 1 82 ? -0.041 -1.311 -8.257 1.00 79.56 82 SER A O 1
ATOM 643 N N . LEU A 1 83 ? -0.122 -2.308 -6.234 1.00 78.94 83 LEU A N 1
ATOM 644 C CA . LEU A 1 83 ? 0.473 -1.211 -5.468 1.00 78.94 83 LEU A CA 1
ATOM 645 C C . LEU A 1 83 ? 1.858 -0.881 -6.017 1.00 78.94 83 LEU A C 1
ATOM 647 O O . LEU A 1 83 ? 2.169 0.280 -6.273 1.00 78.94 83 LEU A O 1
ATOM 651 N N . ALA A 1 84 ? 2.656 -1.917 -6.265 1.00 81.62 84 ALA A N 1
ATOM 652 C CA . ALA A 1 84 ? 3.995 -1.789 -6.798 1.00 81.62 84 ALA A CA 1
ATOM 653 C C . ALA A 1 84 ? 4.010 -1.084 -8.154 1.00 81.62 84 ALA A C 1
ATOM 655 O O . ALA A 1 84 ? 4.854 -0.225 -8.418 1.00 81.62 84 ALA A O 1
ATOM 656 N N . ARG A 1 85 ? 3.023 -1.379 -9.003 1.00 83.19 85 ARG A N 1
ATOM 657 C CA . ARG A 1 85 ? 2.833 -0.690 -10.277 1.00 83.19 85 ARG A CA 1
ATOM 658 C C . ARG A 1 85 ? 2.457 0.775 -10.103 1.00 83.19 85 ARG A C 1
ATOM 660 O O . ARG A 1 85 ? 3.068 1.610 -10.767 1.00 83.19 85 ARG A O 1
ATOM 667 N N . GLY A 1 86 ? 1.504 1.080 -9.225 1.00 78.44 86 GLY A N 1
ATOM 668 C CA . GLY A 1 86 ? 1.102 2.457 -8.926 1.00 78.44 86 GLY A CA 1
ATOM 669 C C . GLY A 1 86 ? 2.280 3.284 -8.411 1.00 78.44 86 GLY A C 1
ATOM 670 O O . GLY A 1 86 ? 2.589 4.330 -8.970 1.00 78.44 86 GLY A O 1
ATOM 671 N N . LEU A 1 87 ? 3.015 2.754 -7.432 1.00 78.31 87 LEU A N 1
ATOM 672 C CA . LEU A 1 87 ? 4.204 3.384 -6.852 1.00 78.31 87 LEU A CA 1
ATOM 673 C C . LEU A 1 87 ? 5.338 3.584 -7.857 1.00 78.31 87 LEU A C 1
ATOM 675 O O . LEU A 1 87 ? 5.919 4.661 -7.924 1.00 78.31 87 LEU A O 1
ATOM 679 N N . THR A 1 88 ? 5.628 2.578 -8.680 1.00 78.62 88 THR A N 1
ATOM 680 C CA . THR A 1 88 ? 6.663 2.707 -9.719 1.00 78.62 88 THR A CA 1
ATOM 681 C C . THR A 1 88 ? 6.272 3.762 -10.747 1.00 78.62 88 THR A C 1
ATOM 683 O O . THR A 1 88 ? 7.099 4.567 -11.160 1.00 78.62 88 THR A O 1
ATOM 686 N N . THR A 1 89 ? 5.000 3.779 -11.148 1.00 78.44 89 THR A N 1
ATOM 687 C CA . THR A 1 89 ? 4.466 4.778 -12.083 1.00 78.44 89 THR A CA 1
ATOM 688 C C . THR A 1 89 ? 4.583 6.170 -11.486 1.00 78.44 89 THR A C 1
ATOM 690 O O . THR A 1 89 ? 5.066 7.081 -12.148 1.00 78.44 89 THR A O 1
ATOM 693 N N . LEU A 1 90 ? 4.216 6.325 -10.219 1.00 74.75 90 LEU A N 1
ATOM 694 C CA . LEU A 1 90 ? 4.355 7.570 -9.488 1.00 74.75 90 LEU A CA 1
ATOM 695 C C . LEU A 1 90 ? 5.813 8.046 -9.455 1.00 74.75 90 LEU A C 1
ATOM 697 O O . LEU A 1 90 ? 6.095 9.152 -9.903 1.00 74.75 90 LEU A O 1
ATOM 701 N N . MET A 1 91 ? 6.748 7.185 -9.047 1.00 73.75 91 MET A N 1
ATOM 702 C CA . MET A 1 91 ? 8.179 7.509 -9.018 1.00 73.75 91 MET A CA 1
ATOM 703 C C . MET A 1 91 ? 8.752 7.857 -10.393 1.00 73.75 91 MET A C 1
ATOM 705 O O . MET A 1 91 ? 9.604 8.731 -10.486 1.00 73.75 91 MET A O 1
ATOM 709 N N . ILE A 1 92 ? 8.286 7.241 -11.480 1.00 74.19 92 ILE A N 1
ATOM 710 C CA . ILE A 1 92 ? 8.712 7.631 -12.835 1.00 74.19 92 ILE A CA 1
ATOM 711 C C . ILE A 1 92 ? 8.293 9.076 -13.154 1.00 74.19 92 ILE A C 1
ATOM 713 O O . ILE A 1 92 ? 9.034 9.798 -13.820 1.00 74.19 92 ILE A O 1
ATOM 717 N N . HIS A 1 93 ? 7.114 9.504 -12.698 1.00 70.06 93 HIS A N 1
ATOM 718 C CA . HIS A 1 93 ? 6.570 10.830 -13.004 1.00 70.06 93 HIS A CA 1
ATOM 719 C C . HIS A 1 93 ? 7.057 11.930 -12.058 1.00 70.06 93 HIS A C 1
ATOM 721 O O . HIS A 1 93 ? 7.199 13.081 -12.480 1.00 70.06 93 HIS A O 1
ATOM 727 N N . THR A 1 94 ? 7.270 11.598 -10.786 1.00 67.19 94 THR A N 1
ATOM 728 C CA . THR A 1 94 ? 7.550 12.568 -9.715 1.00 67.19 94 THR A CA 1
ATOM 729 C C . THR A 1 94 ? 8.933 12.409 -9.100 1.00 67.19 94 THR A C 1
ATOM 731 O O . THR A 1 94 ? 9.365 13.294 -8.366 1.00 67.19 94 THR A O 1
ATOM 734 N N . GLY A 1 95 ? 9.607 11.292 -9.369 1.00 61.00 95 GLY A N 1
ATOM 735 C CA . GLY A 1 95 ? 10.961 11.017 -8.909 1.00 61.00 95 GLY A CA 1
ATOM 736 C C . GLY A 1 95 ? 12.015 11.830 -9.667 1.00 61.00 95 GLY A C 1
ATOM 737 O O . GLY A 1 95 ? 11.702 12.643 -10.546 1.00 61.00 95 GLY A O 1
ATOM 738 N N . PRO A 1 96 ? 13.293 11.642 -9.322 1.00 54.34 96 PRO A N 1
ATOM 739 C CA . PRO A 1 96 ? 14.380 12.412 -9.892 1.00 54.34 96 PRO A CA 1
ATOM 740 C C . PRO A 1 96 ? 14.551 12.008 -11.354 1.00 54.34 96 PRO A C 1
ATOM 742 O O . PRO A 1 96 ? 14.344 10.858 -11.756 1.00 54.34 96 PRO A O 1
ATOM 745 N N . LYS A 1 97 ? 14.964 12.962 -12.180 1.00 53.31 97 LYS A N 1
ATOM 746 C CA . LYS A 1 97 ? 15.253 12.667 -13.577 1.00 53.31 97 LYS A CA 1
ATOM 747 C C . LYS A 1 97 ? 16.660 12.073 -13.677 1.00 53.31 97 LYS A C 1
ATOM 749 O O . LYS A 1 97 ? 17.629 12.775 -13.426 1.00 53.31 97 LYS A O 1
ATOM 754 N N . SER A 1 98 ? 16.724 10.829 -14.159 1.00 46.75 98 SER A N 1
ATOM 755 C CA . SER A 1 98 ? 17.905 10.074 -14.624 1.00 46.75 98 SER A CA 1
ATOM 756 C C . SER A 1 98 ? 18.767 9.353 -13.576 1.00 46.75 98 SER A C 1
ATOM 758 O O . SER A 1 98 ? 19.152 9.944 -12.583 1.00 46.75 98 SER A O 1
ATOM 760 N N . GLY A 1 99 ? 19.083 8.078 -13.875 1.00 48.91 99 GLY A N 1
ATOM 761 C CA . GLY A 1 99 ? 20.406 7.422 -13.792 1.00 48.91 99 GLY A CA 1
ATOM 762 C C . GLY A 1 99 ? 21.185 7.343 -12.474 1.00 48.91 99 GLY A C 1
ATOM 763 O O . GLY A 1 99 ? 22.116 6.545 -12.386 1.00 48.91 99 GLY A O 1
ATOM 764 N N . GLU A 1 100 ? 20.833 8.125 -11.467 1.00 47.72 100 GLU A N 1
ATOM 765 C CA . GLU A 1 100 ? 21.496 8.165 -10.174 1.00 47.72 100 GLU A CA 1
ATOM 766 C C . GLU A 1 100 ? 20.971 7.010 -9.316 1.00 47.72 100 GLU A C 1
ATOM 768 O O . GLU A 1 100 ? 20.060 7.165 -8.506 1.00 47.72 100 GLU A O 1
ATOM 773 N N . ILE A 1 101 ? 21.541 5.816 -9.511 1.00 49.19 101 ILE A N 1
ATOM 774 C CA . ILE A 1 101 ? 21.572 4.825 -8.428 1.00 49.19 101 ILE A CA 1
ATOM 775 C C . ILE A 1 101 ? 22.269 5.536 -7.267 1.00 49.19 101 ILE A C 1
ATOM 777 O O . ILE A 1 101 ? 23.413 5.966 -7.441 1.00 49.19 101 ILE A O 1
ATOM 781 N N . GLU A 1 102 ? 21.588 5.705 -6.127 1.00 51.06 102 GLU A N 1
ATOM 782 C CA . GLU A 1 102 ? 22.167 6.401 -4.973 1.00 51.06 102 GLU A CA 1
ATOM 783 C C . GLU A 1 102 ? 23.553 5.787 -4.673 1.00 51.06 102 GLU A C 1
ATOM 785 O O . GLU A 1 102 ? 23.659 4.565 -4.485 1.00 51.06 102 GLU A O 1
ATOM 790 N N . PRO A 1 103 ? 24.649 6.576 -4.718 1.00 40.88 103 PRO A N 1
ATOM 791 C CA . PRO A 1 103 ? 25.991 6.032 -4.637 1.00 40.88 103 PRO A CA 1
ATOM 792 C C . PRO A 1 103 ? 26.193 5.392 -3.270 1.00 40.88 103 PRO A C 1
ATOM 794 O O . PRO A 1 103 ? 26.355 6.073 -2.267 1.00 40.88 103 PRO A O 1
ATOM 797 N N . GLN A 1 104 ? 26.233 4.061 -3.285 1.00 42.25 104 GLN A N 1
ATOM 798 C CA . GLN A 1 104 ? 26.491 3.178 -2.157 1.00 42.25 104 GLN A CA 1
ATOM 799 C C . GLN A 1 104 ? 25.495 3.353 -1.004 1.00 42.25 104 GLN A C 1
ATOM 801 O O . GLN A 1 104 ? 25.523 4.317 -0.249 1.00 42.25 104 GLN A O 1
ATOM 806 N N . TYR A 1 105 ? 24.715 2.296 -0.779 1.00 41.50 105 TYR A N 1
ATOM 807 C CA . TYR A 1 105 ? 23.987 1.964 0.449 1.00 41.50 105 TYR A CA 1
ATOM 808 C C . TYR A 1 105 ? 24.954 1.801 1.653 1.00 41.50 105 TYR A C 1
ATOM 810 O O . TYR A 1 105 ? 25.019 0.767 2.316 1.00 41.50 105 TYR A O 1
ATOM 818 N N . ARG A 1 106 ? 25.815 2.793 1.900 1.00 35.78 106 ARG A N 1
ATOM 819 C CA . ARG A 1 106 ? 26.764 2.894 3.007 1.00 35.78 106 ARG A CA 1
ATOM 820 C C . ARG A 1 106 ? 26.317 4.046 3.890 1.00 35.78 106 ARG A C 1
ATOM 822 O O . ARG A 1 106 ? 26.915 5.108 3.889 1.00 35.78 106 ARG A O 1
ATOM 829 N N . GLY A 1 107 ? 25.274 3.777 4.669 1.00 37.09 107 GLY A N 1
ATOM 830 C CA . GLY A 1 107 ? 24.860 4.615 5.787 1.00 37.09 107 GLY A CA 1
ATOM 831 C C . GLY A 1 107 ? 24.240 5.947 5.377 1.00 37.09 107 GLY A C 1
ATOM 832 O O . GLY A 1 107 ? 24.960 6.884 5.088 1.00 37.09 107 GLY A O 1
ATOM 833 N N . HIS A 1 108 ? 22.906 6.005 5.439 1.00 38.59 108 HIS A N 1
ATOM 834 C CA . HIS A 1 108 ? 22.008 7.087 5.900 1.00 38.59 108 HIS A CA 1
ATOM 835 C C . HIS A 1 108 ? 22.329 8.584 5.696 1.00 38.59 108 HIS A C 1
ATOM 837 O O . HIS A 1 108 ? 21.614 9.421 6.242 1.00 38.59 108 HIS A O 1
ATOM 843 N N . ILE A 1 109 ? 23.383 8.994 5.002 1.00 42.38 109 ILE A N 1
ATOM 844 C CA . ILE A 1 109 ? 23.805 10.390 4.961 1.00 42.38 109 ILE A CA 1
ATOM 845 C C . ILE A 1 109 ? 24.564 10.623 3.654 1.00 42.38 109 ILE A C 1
ATOM 847 O O . ILE A 1 109 ? 25.755 10.338 3.588 1.00 42.38 109 ILE A O 1
ATOM 851 N N . CYS A 1 110 ? 23.888 11.151 2.629 1.00 30.33 110 CYS A N 1
ATOM 852 C CA . CYS A 1 110 ? 24.301 12.405 1.989 1.00 30.33 110 CYS A CA 1
ATOM 853 C C . CYS A 1 110 ? 23.400 12.828 0.811 1.00 30.33 110 CYS A C 1
ATOM 855 O O . CYS A 1 110 ? 23.114 12.053 -0.090 1.00 30.33 110 CYS A O 1
ATOM 857 N N . GLN A 1 111 ? 23.115 14.134 0.835 1.00 39.16 111 GLN A N 1
ATOM 858 C CA . GLN A 1 111 ? 22.518 15.051 -0.146 1.00 39.16 111 GLN A CA 1
ATOM 859 C C . GLN A 1 111 ? 20.981 15.170 -0.280 1.00 39.16 111 GLN A C 1
ATOM 861 O O . GLN A 1 111 ? 20.270 14.174 -0.397 1.00 39.16 111 GLN A O 1
ATOM 866 N N . PRO A 1 112 ? 20.453 16.418 -0.219 1.00 41.94 112 PRO A N 1
ATOM 867 C CA . PRO A 1 112 ? 19.033 16.690 -0.077 1.00 41.94 112 PRO A CA 1
ATOM 868 C C . PRO A 1 112 ? 18.327 16.768 -1.428 1.00 41.94 112 PRO A C 1
ATOM 870 O O . PRO A 1 112 ? 18.746 17.450 -2.360 1.00 41.94 112 PRO A O 1
ATOM 873 N N . TRP A 1 113 ? 17.174 16.124 -1.473 1.00 44.94 113 TRP A N 1
ATOM 874 C CA . TRP A 1 113 ? 16.174 16.317 -2.504 1.00 44.94 113 TRP A CA 1
ATOM 875 C C . TRP A 1 113 ? 15.417 17.626 -2.261 1.00 44.94 113 TRP A C 1
ATOM 877 O O . TRP A 1 113 ? 15.094 17.948 -1.119 1.00 44.94 113 TRP A O 1
ATOM 887 N N . GLY A 1 114 ? 15.055 18.345 -3.327 1.00 47.50 114 GLY A N 1
ATOM 888 C CA . GLY A 1 114 ? 14.222 19.559 -3.277 1.00 47.50 114 GLY A CA 1
ATOM 889 C C . GLY A 1 114 ? 12.724 19.305 -3.034 1.00 47.50 114 GLY A C 1
ATOM 890 O O . GLY A 1 114 ? 11.892 19.972 -3.644 1.00 47.50 114 GLY A O 1
ATOM 891 N N . GLY A 1 115 ? 12.373 18.313 -2.209 1.00 50.50 115 GLY A N 1
ATOM 892 C CA . GLY A 1 115 ? 10.996 17.992 -1.807 1.00 50.50 115 GLY A CA 1
ATOM 893 C C . GLY A 1 115 ? 10.694 18.433 -0.367 1.00 50.50 115 GLY A C 1
ATOM 894 O O . GLY A 1 115 ? 11.635 18.689 0.388 1.00 50.50 115 GLY A O 1
ATOM 895 N N . PRO A 1 116 ? 9.412 18.520 0.038 1.00 50.62 116 PRO A N 1
ATOM 896 C CA . PRO A 1 116 ? 9.051 18.928 1.392 1.00 50.62 116 PRO A CA 1
ATOM 897 C C . PRO A 1 116 ? 9.596 17.925 2.417 1.00 50.62 116 PRO A C 1
ATOM 899 O O . PRO A 1 116 ? 9.303 16.733 2.361 1.00 50.62 116 PRO A O 1
ATOM 902 N N . GLU A 1 117 ? 10.396 18.411 3.360 1.00 59.34 117 GLU A N 1
ATOM 903 C CA . GLU A 1 117 ? 10.707 17.684 4.588 1.00 59.34 117 GLU A CA 1
ATOM 904 C C . GLU A 1 117 ? 9.579 17.956 5.575 1.00 59.34 117 GLU A C 1
ATOM 906 O O . GLU A 1 117 ? 9.312 19.120 5.873 1.00 59.34 117 GLU A O 1
ATOM 911 N N . PHE A 1 118 ? 8.908 16.919 6.087 1.00 65.88 118 PHE A N 1
ATOM 912 C CA . PHE A 1 118 ? 8.005 17.149 7.212 1.00 65.88 118 PHE A CA 1
ATOM 913 C C . PHE A 1 118 ? 8.778 17.070 8.531 1.00 65.88 118 PHE A C 1
ATOM 915 O O . PHE A 1 118 ? 9.687 16.254 8.714 1.00 65.88 118 PHE A O 1
ATOM 922 N N . SER A 1 119 ? 8.395 17.928 9.466 1.00 68.00 119 SER A N 1
ATOM 923 C CA . SER A 1 119 ? 9.049 18.111 10.761 1.00 68.00 119 SER A CA 1
ATOM 924 C C . SER A 1 119 ? 8.682 17.034 11.786 1.00 68.00 119 SER A C 1
ATOM 926 O O . SER A 1 119 ? 9.390 16.852 12.774 1.00 68.00 119 SER A O 1
ATOM 928 N N . SER A 1 120 ? 7.572 16.315 11.580 1.00 70.12 120 SER A N 1
ATOM 929 C CA . SER A 1 120 ? 7.096 15.264 12.487 1.00 70.12 120 SER A CA 1
ATOM 930 C C . SER A 1 120 ? 6.123 14.296 11.816 1.00 70.12 120 SER A C 1
ATOM 932 O O . SER A 1 120 ? 5.428 14.658 10.868 1.00 70.12 120 SER A O 1
ATOM 934 N N . PHE A 1 121 ? 5.991 13.087 12.369 1.00 70.50 121 PHE A N 1
ATOM 935 C CA . PHE A 1 121 ? 5.019 12.086 11.917 1.00 70.50 121 PHE A CA 1
ATOM 936 C C . PHE A 1 121 ? 3.576 12.621 11.879 1.00 70.50 121 PHE A C 1
ATOM 938 O O . PHE A 1 121 ? 2.849 12.409 10.907 1.00 70.50 121 PHE A O 1
ATOM 945 N N . ALA A 1 122 ? 3.175 13.364 12.914 1.00 76.56 122 ALA A N 1
ATOM 946 C CA . ALA A 1 122 ? 1.855 13.979 12.994 1.00 76.56 122 ALA A CA 1
ATOM 947 C C . ALA A 1 122 ? 1.602 14.968 11.843 1.00 76.56 122 ALA A C 1
ATOM 949 O O . ALA A 1 122 ? 0.481 15.039 11.331 1.00 76.56 122 ALA A O 1
ATOM 950 N N . GLU A 1 123 ? 2.634 15.698 11.405 1.00 76.69 123 GLU A N 1
ATOM 951 C CA . GLU A 1 123 ? 2.541 16.604 10.262 1.00 76.69 123 GLU A CA 1
ATOM 952 C C . GLU A 1 123 ? 2.271 15.846 8.961 1.00 76.69 123 GLU A C 1
ATOM 954 O O . GLU A 1 123 ? 1.295 16.173 8.281 1.00 76.69 123 GLU A O 1
ATOM 959 N N . ALA A 1 124 ? 3.051 14.810 8.631 1.00 72.25 124 ALA A N 1
ATOM 960 C CA . ALA A 1 124 ? 2.773 14.049 7.410 1.00 72.25 124 ALA A CA 1
ATOM 961 C C . ALA A 1 124 ? 1.425 13.352 7.473 1.00 72.25 124 ALA A C 1
ATOM 963 O O . ALA A 1 124 ? 0.681 13.412 6.502 1.00 72.25 124 ALA A O 1
ATOM 964 N N . ARG A 1 125 ? 1.061 12.744 8.609 1.00 79.75 125 ARG A N 1
ATOM 965 C CA . ARG A 1 125 ? -0.263 12.135 8.784 1.00 79.75 125 ARG A CA 1
ATOM 966 C C . ARG A 1 125 ? -1.370 13.127 8.446 1.00 79.75 125 ARG A C 1
ATOM 968 O O . ARG A 1 125 ? -2.268 12.796 7.677 1.00 79.75 125 ARG A O 1
ATOM 975 N N . ARG A 1 126 ? -1.296 14.345 8.989 1.00 82.31 126 ARG A N 1
ATOM 976 C CA . ARG A 1 126 ? -2.267 15.414 8.719 1.00 82.31 126 ARG A CA 1
ATOM 977 C C . ARG A 1 126 ? -2.322 15.752 7.231 1.00 82.31 126 ARG A C 1
ATOM 979 O O . ARG A 1 126 ? -3.411 15.799 6.670 1.00 82.31 126 ARG A O 1
ATOM 986 N N . VAL A 1 127 ? -1.171 15.973 6.604 1.00 73.75 127 VAL A N 1
ATOM 987 C CA . VAL A 1 127 ? -1.075 16.326 5.179 1.00 73.75 127 VAL A CA 1
ATOM 988 C C . VAL A 1 127 ? -1.650 15.216 4.291 1.00 73.75 127 VAL A C 1
ATOM 990 O O . VAL A 1 127 ? -2.428 15.486 3.382 1.00 73.75 127 VAL A O 1
ATOM 993 N N . VAL A 1 128 ? -1.359 13.957 4.604 1.00 73.38 128 VAL A N 1
ATOM 994 C CA . VAL A 1 128 ? -1.882 12.791 3.882 1.00 73.38 128 VAL A CA 1
ATOM 995 C C . VAL A 1 128 ? -3.391 12.683 4.001 1.00 73.38 128 VAL A C 1
ATOM 997 O O . VAL A 1 128 ? -4.068 12.481 2.998 1.00 73.38 128 VAL A O 1
ATOM 1000 N N . CYS A 1 129 ? -3.931 12.853 5.207 1.00 82.44 129 CYS A N 1
ATOM 1001 C CA . CYS A 1 129 ? -5.376 12.850 5.412 1.00 82.44 129 CYS A CA 1
ATOM 1002 C C . CYS A 1 129 ? -6.045 13.949 4.577 1.00 82.44 129 CYS A C 1
ATOM 1004 O O . CYS A 1 129 ? -7.072 13.696 3.960 1.00 82.44 129 CYS A O 1
ATOM 1006 N N . GLN A 1 130 ? -5.433 15.135 4.485 1.00 81.12 130 GLN A N 1
ATOM 1007 C CA . GLN A 1 130 ? -5.931 16.210 3.622 1.00 81.12 130 GLN A CA 1
ATOM 1008 C C . GLN A 1 130 ? -5.935 15.817 2.140 1.00 81.12 130 GLN A C 1
ATOM 1010 O O . GLN A 1 130 ? -6.847 16.213 1.421 1.00 81.12 130 GLN A O 1
ATOM 1015 N N . TYR A 1 131 ? -4.955 15.044 1.664 1.00 73.81 131 TYR A N 1
ATOM 1016 C CA . TYR A 1 131 ? -4.974 14.540 0.288 1.00 73.81 131 TYR A CA 1
ATOM 1017 C C . TYR A 1 131 ? -6.037 13.471 0.073 1.00 73.81 131 TYR A C 1
ATOM 1019 O O . TYR A 1 131 ? -6.742 13.542 -0.925 1.00 73.81 131 TYR A O 1
ATOM 1027 N N . VAL A 1 132 ? -6.195 12.527 1.003 1.00 78.88 132 VAL A N 1
ATOM 1028 C CA . VAL A 1 132 ? -7.261 11.513 0.941 1.00 78.88 132 VAL A CA 1
ATOM 1029 C C . VAL A 1 132 ? -8.631 12.184 0.836 1.00 78.88 132 VAL A C 1
ATOM 1031 O O . VAL A 1 132 ? -9.415 11.812 -0.031 1.00 78.88 132 VAL A O 1
ATOM 1034 N N . GLU A 1 133 ? -8.890 13.208 1.654 1.00 84.12 133 GLU A N 1
ATOM 1035 C CA . GLU A 1 133 ? -10.135 13.985 1.581 1.00 84.12 133 GLU A CA 1
ATOM 1036 C C . GLU A 1 133 ? -10.281 14.706 0.242 1.00 84.12 133 GLU A C 1
ATOM 1038 O O . GLU A 1 133 ? -11.298 14.549 -0.421 1.00 84.12 133 GLU A O 1
ATOM 1043 N N . LYS A 1 134 ? -9.241 15.410 -0.224 1.00 76.12 134 LYS A N 1
ATOM 1044 C CA . LYS A 1 134 ? -9.280 16.093 -1.527 1.00 76.12 134 LYS A CA 1
ATOM 1045 C C . LYS A 1 134 ? -9.571 15.145 -2.688 1.00 76.12 134 LYS A C 1
ATOM 1047 O O . LYS A 1 134 ? -10.278 15.531 -3.606 1.00 76.12 134 LYS A O 1
ATOM 1052 N N . ILE A 1 135 ? -9.013 13.934 -2.673 1.00 73.94 135 ILE A N 1
ATOM 1053 C CA . ILE A 1 135 ? -9.266 12.926 -3.712 1.00 73.94 135 ILE A CA 1
ATOM 1054 C C . ILE A 1 135 ? -10.701 12.407 -3.599 1.00 73.94 135 ILE A C 1
ATOM 1056 O O . ILE A 1 135 ? -11.377 12.281 -4.614 1.00 73.94 135 ILE A O 1
ATOM 1060 N N . ALA A 1 136 ? -11.176 12.136 -2.381 1.00 77.19 136 ALA A N 1
ATOM 1061 C CA . ALA A 1 136 ? -12.540 11.672 -2.143 1.00 77.19 136 ALA A CA 1
ATOM 1062 C C . ALA A 1 136 ? -13.603 12.713 -2.539 1.00 77.19 136 ALA A C 1
ATOM 1064 O O . ALA A 1 136 ? -14.664 12.342 -3.028 1.00 77.19 136 ALA A O 1
ATOM 1065 N N . GLU A 1 137 ? -13.318 14.001 -2.340 1.00 75.69 137 GLU A N 1
ATOM 1066 C CA . GLU A 1 137 ? -14.194 15.128 -2.692 1.00 75.69 137 GLU A CA 1
ATOM 1067 C C . GLU A 1 137 ? -14.103 15.523 -4.173 1.00 75.69 137 GLU A C 1
ATOM 1069 O O . GLU A 1 137 ? -14.959 16.252 -4.673 1.00 75.69 137 GLU A O 1
ATOM 1074 N N . ALA A 1 138 ? -13.080 15.053 -4.894 1.00 66.31 138 ALA A N 1
ATOM 1075 C CA . ALA A 1 138 ? -12.865 15.348 -6.305 1.00 66.31 138 ALA A CA 1
ATOM 1076 C C . ALA A 1 138 ? -13.837 14.568 -7.210 1.00 66.31 138 ALA A C 1
ATOM 1078 O O . ALA A 1 138 ? -13.416 13.812 -8.086 1.00 66.31 138 ALA A O 1
ATOM 1079 N N . GLU A 1 139 ? -15.145 14.770 -7.057 1.00 53.62 139 GLU A N 1
ATOM 1080 C CA . GLU A 1 139 ? -16.148 14.293 -8.012 1.00 53.62 139 GLU A CA 1
ATOM 1081 C C . GLU A 1 139 ? -16.105 15.130 -9.305 1.00 53.62 139 GLU A C 1
ATOM 1083 O O . GLU A 1 139 ? -17.069 15.801 -9.635 1.00 53.62 139 GLU A O 1
ATOM 1088 N N . HIS A 1 140 ? -15.043 15.019 -10.111 1.00 49.09 140 HIS A N 1
ATOM 1089 C CA . HIS A 1 140 ? -14.842 15.700 -11.411 1.00 49.09 140 HIS A CA 1
ATOM 1090 C C . HIS A 1 140 ? -14.289 17.136 -11.308 1.00 49.09 140 HIS A C 1
ATOM 1092 O O . HIS A 1 140 ? -15.034 18.112 -11.277 1.00 49.09 140 HIS A O 1
ATOM 1098 N N . GLY A 1 141 ? -12.960 17.296 -11.371 1.00 52.44 141 GLY A N 1
ATOM 1099 C CA . GLY A 1 141 ? -12.386 18.610 -11.709 1.00 52.44 141 GLY A CA 1
ATOM 1100 C C . GLY A 1 141 ? -10.986 18.919 -11.194 1.00 52.44 141 GLY A C 1
ATOM 1101 O O . GLY A 1 141 ? -10.369 19.866 -11.678 1.00 52.44 141 GLY A O 1
ATOM 1102 N N . HIS A 1 142 ? -10.442 18.142 -10.257 1.00 56.91 142 HIS A N 1
ATOM 1103 C CA . HIS A 1 142 ? -9.048 18.331 -9.866 1.00 56.91 142 HIS A CA 1
ATOM 1104 C C . HIS A 1 142 ? -8.093 17.806 -10.941 1.00 56.91 142 HIS A C 1
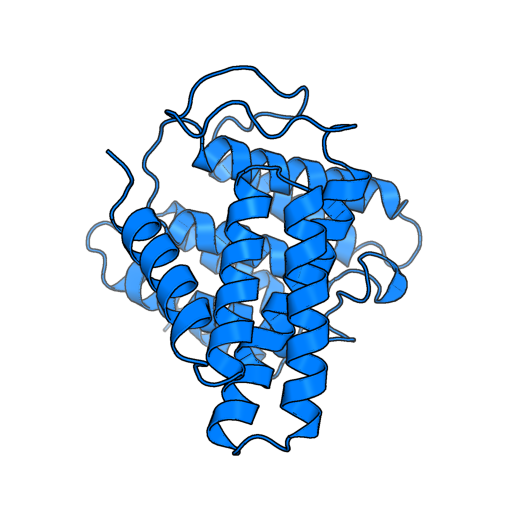ATOM 1106 O O . HIS A 1 142 ? -8.310 16.759 -11.550 1.00 56.91 142 HIS A O 1
ATOM 1112 N N . ASN A 1 143 ? -7.009 18.548 -11.165 1.00 67.00 143 ASN A N 1
ATOM 1113 C CA . ASN A 1 143 ? -5.918 18.140 -12.033 1.00 67.00 143 ASN A CA 1
ATOM 1114 C C . ASN A 1 143 ? -5.255 16.899 -11.416 1.00 67.00 143 ASN A C 1
ATOM 1116 O O . ASN A 1 143 ? -4.470 17.018 -10.480 1.00 67.00 143 ASN A O 1
ATOM 1120 N N . LEU A 1 144 ? -5.588 15.704 -11.907 1.00 67.94 144 LEU A N 1
ATOM 1121 C CA . LEU A 1 144 ? -5.069 14.420 -11.409 1.00 67.94 144 LEU A CA 1
ATOM 1122 C C . LEU A 1 144 ? -3.539 14.399 -11.328 1.00 67.94 144 LEU A C 1
ATOM 1124 O O . LEU A 1 144 ? -2.971 13.851 -10.391 1.00 67.94 144 LEU A O 1
A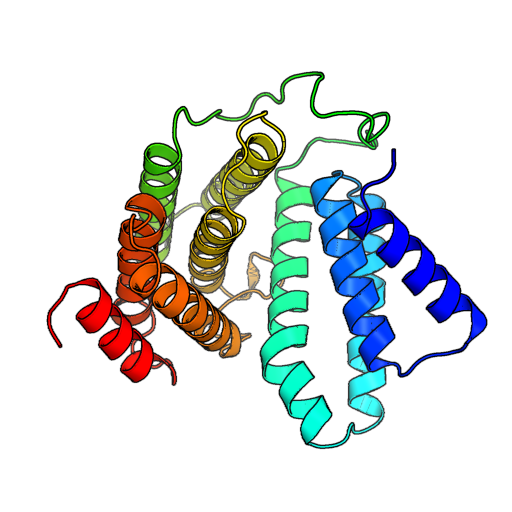TOM 1128 N N . ARG A 1 145 ? -2.867 15.118 -12.231 1.00 67.75 145 ARG A N 1
ATOM 1129 C CA . ARG A 1 145 ? -1.415 15.313 -12.205 1.00 67.75 145 ARG A CA 1
ATOM 1130 C C . ARG A 1 145 ? -0.923 16.040 -10.947 1.00 67.75 145 ARG A C 1
ATOM 1132 O O . ARG A 1 145 ? 0.208 15.830 -10.520 1.00 67.75 145 ARG A O 1
ATOM 1139 N N . GLU A 1 146 ? -1.719 16.930 -10.364 1.00 67.56 146 GLU A N 1
ATOM 1140 C CA . GLU A 1 146 ? -1.406 17.548 -9.072 1.00 67.56 146 GLU A CA 1
ATOM 1141 C C . GLU A 1 146 ? -1.557 16.536 -7.944 1.00 67.56 146 GLU A C 1
ATOM 1143 O O . GLU A 1 146 ? -0.651 16.427 -7.130 1.00 67.56 146 GLU A O 1
ATOM 1148 N N . ILE A 1 147 ? -2.629 15.742 -7.934 1.00 68.75 147 ILE A N 1
ATOM 1149 C CA . ILE A 1 147 ? -2.817 14.661 -6.955 1.00 68.75 147 ILE A CA 1
ATOM 1150 C C . ILE A 1 147 ? -1.653 13.664 -7.020 1.00 68.75 147 ILE A C 1
ATOM 1152 O O . ILE A 1 147 ? -1.072 13.336 -5.989 1.00 68.75 147 ILE A O 1
ATOM 1156 N N . GLU A 1 148 ? -1.250 13.245 -8.219 1.00 70.62 148 GLU A N 1
ATOM 1157 C CA . GLU A 1 148 ? -0.073 12.402 -8.432 1.00 70.62 148 GLU A CA 1
ATOM 1158 C C . GLU A 1 148 ? 1.188 13.070 -7.883 1.00 70.62 148 GLU A C 1
ATOM 1160 O O . GLU A 1 148 ? 1.884 12.479 -7.070 1.00 70.62 148 GLU A O 1
ATOM 1165 N N . LYS A 1 149 ? 1.471 14.331 -8.227 1.00 67.94 149 LYS A N 1
ATOM 1166 C CA . LYS A 1 149 ? 2.623 15.048 -7.648 1.00 67.94 149 LYS A CA 1
ATOM 1167 C C . LYS A 1 149 ? 2.601 15.056 -6.121 1.00 67.94 149 LYS A C 1
ATOM 1169 O O . LYS A 1 149 ? 3.639 14.835 -5.506 1.00 67.94 149 LYS A O 1
ATOM 1174 N N . LEU A 1 150 ? 1.438 15.275 -5.513 1.00 65.81 150 LEU A N 1
ATOM 1175 C CA . LEU A 1 150 ? 1.276 15.303 -4.059 1.00 65.81 150 LEU A CA 1
ATOM 1176 C C . LEU A 1 150 ? 1.516 13.926 -3.426 1.00 65.81 150 LEU A C 1
ATOM 1178 O O . LEU A 1 150 ? 2.241 13.832 -2.435 1.00 65.81 150 LEU A O 1
ATOM 1182 N N . LEU A 1 151 ? 0.973 12.856 -4.015 1.00 70.94 151 LEU A N 1
ATOM 1183 C CA . LEU A 1 151 ? 1.246 11.481 -3.587 1.00 70.94 151 LEU A CA 1
ATOM 1184 C C . LEU A 1 151 ? 2.728 11.136 -3.741 1.00 70.94 151 LEU A C 1
ATOM 1186 O O . LEU A 1 151 ? 3.298 10.488 -2.867 1.00 70.94 151 LEU A O 1
ATOM 1190 N N . GLY A 1 152 ? 3.359 11.600 -4.820 1.00 70.81 152 GLY A N 1
ATOM 1191 C CA . GLY A 1 152 ? 4.782 11.417 -5.086 1.00 70.81 152 GLY A CA 1
ATOM 1192 C C . GLY A 1 152 ? 5.640 12.091 -4.027 1.00 70.81 152 GLY A C 1
ATOM 1193 O O . GLY A 1 152 ? 6.491 11.446 -3.422 1.00 70.81 152 GLY A O 1
ATOM 1194 N N . TYR A 1 153 ? 5.364 13.362 -3.727 1.00 67.38 153 TYR A N 1
ATOM 1195 C CA . TYR A 1 153 ? 6.049 14.093 -2.658 1.00 67.38 153 TYR A CA 1
ATOM 1196 C C . TYR A 1 153 ? 5.891 13.433 -1.300 1.00 67.38 153 TYR A C 1
ATOM 1198 O O . TYR A 1 153 ? 6.837 13.393 -0.518 1.00 67.38 153 TYR A O 1
ATOM 1206 N N . TRP A 1 154 ? 4.709 12.904 -1.013 1.00 71.25 154 TRP A N 1
ATOM 1207 C CA . TRP A 1 154 ? 4.489 12.188 0.226 1.00 71.25 154 TRP A CA 1
ATOM 1208 C C . TRP A 1 154 ? 5.261 10.867 0.285 1.00 71.25 154 TRP A C 1
ATOM 1210 O O . TRP A 1 154 ? 5.932 10.621 1.288 1.00 71.25 154 TRP A O 1
ATOM 1220 N N . PHE A 1 155 ? 5.197 10.039 -0.761 1.00 70.88 155 PHE A N 1
ATOM 1221 C CA . PHE A 1 155 ? 5.959 8.792 -0.827 1.00 70.88 155 PHE A CA 1
ATOM 1222 C C . PHE A 1 155 ? 7.455 9.054 -0.608 1.00 70.88 155 PHE A C 1
ATOM 1224 O O . PHE A 1 155 ? 8.083 8.403 0.227 1.00 70.88 155 PHE A O 1
ATOM 1231 N N . GLU A 1 156 ? 7.993 10.084 -1.265 1.00 67.12 156 GLU A N 1
ATOM 1232 C CA . GLU A 1 156 ? 9.371 10.531 -1.062 1.00 67.12 156 GLU A CA 1
ATOM 1233 C C . GLU A 1 156 ? 9.628 11.029 0.364 1.00 67.12 156 GLU A C 1
ATOM 1235 O O . GLU A 1 156 ? 10.638 10.673 0.961 1.00 67.12 156 GLU A O 1
ATOM 1240 N N . GLY A 1 157 ? 8.719 11.806 0.958 1.00 65.81 157 GLY A N 1
ATOM 1241 C CA . GLY A 1 157 ? 8.851 12.262 2.344 1.00 65.81 157 GLY A CA 1
ATOM 1242 C C . GLY A 1 157 ? 8.904 11.105 3.347 1.00 65.81 157 GLY A C 1
ATOM 1243 O O . GLY A 1 157 ? 9.749 11.102 4.241 1.00 65.81 157 GLY A O 1
ATOM 1244 N N . VAL A 1 158 ? 8.065 10.079 3.166 1.00 66.00 158 VAL A N 1
ATOM 1245 C CA . VAL A 1 158 ? 8.095 8.852 3.984 1.00 66.00 158 VAL A CA 1
ATOM 1246 C C . VAL A 1 158 ? 9.395 8.083 3.779 1.00 66.00 158 VAL A C 1
ATOM 1248 O O . VAL A 1 158 ? 10.005 7.657 4.759 1.00 66.00 158 VAL A O 1
ATOM 1251 N N . ARG A 1 159 ? 9.856 7.952 2.530 1.00 65.75 159 ARG A N 1
ATOM 1252 C CA . ARG A 1 159 ? 11.137 7.311 2.203 1.00 65.75 159 ARG A CA 1
ATOM 1253 C C . ARG A 1 159 ? 12.313 8.038 2.861 1.00 65.75 159 ARG A C 1
ATOM 1255 O O . ARG A 1 159 ? 13.150 7.402 3.492 1.00 65.75 159 ARG A O 1
ATOM 1262 N N . ARG A 1 160 ? 12.359 9.371 2.789 1.00 61.44 160 ARG A N 1
ATOM 1263 C CA . ARG A 1 160 ? 13.405 10.189 3.429 1.00 61.44 160 ARG A CA 1
ATOM 1264 C C . ARG A 1 160 ? 13.405 10.053 4.945 1.00 61.44 160 ARG A C 1
ATOM 1266 O O . ARG A 1 160 ? 14.466 10.050 5.560 1.00 61.44 160 ARG A O 1
ATOM 1273 N N . TRP A 1 161 ? 12.232 9.949 5.554 1.00 61.16 161 TRP A N 1
ATOM 1274 C CA . TRP A 1 161 ? 12.127 9.747 6.993 1.00 61.16 161 TRP A CA 1
ATOM 1275 C C . TRP A 1 161 ? 12.596 8.380 7.457 1.00 61.16 161 TRP A C 1
ATOM 1277 O O . TRP A 1 161 ? 13.284 8.312 8.473 1.00 61.16 161 TRP A O 1
ATOM 1287 N N . ASP A 1 162 ? 12.300 7.324 6.699 1.00 58.47 162 ASP A N 1
ATOM 1288 C CA . ASP A 1 162 ? 12.878 5.995 6.928 1.00 58.47 162 ASP A CA 1
ATOM 1289 C C . ASP A 1 162 ? 14.420 6.041 6.876 1.00 58.47 162 ASP A C 1
ATOM 1291 O O . ASP A 1 162 ? 15.117 5.393 7.654 1.00 58.47 162 ASP A O 1
ATOM 1295 N N . GLN A 1 163 ? 14.973 6.912 6.027 1.00 55.31 163 GLN A N 1
ATOM 1296 C CA . GLN A 1 163 ? 16.416 7.118 5.884 1.00 55.31 163 GLN A CA 1
ATOM 1297 C C . GLN A 1 163 ? 17.031 8.089 6.925 1.00 55.31 163 GLN A C 1
ATOM 1299 O O . GLN A 1 163 ? 18.251 8.101 7.095 1.00 55.31 163 GLN A O 1
ATOM 1304 N N . GLY A 1 164 ? 16.218 8.887 7.633 1.00 49.72 164 GLY A N 1
ATOM 1305 C CA . GLY A 1 164 ? 16.586 10.155 8.288 1.00 49.72 164 GLY A CA 1
ATOM 1306 C C . GLY A 1 164 ? 17.083 10.127 9.745 1.00 49.72 164 GLY A C 1
ATOM 1307 O O . GLY A 1 164 ? 17.060 11.164 10.399 1.00 49.72 164 GLY A O 1
ATOM 1308 N N . LYS A 1 165 ? 17.596 9.000 10.259 1.00 47.28 165 LYS A N 1
ATOM 1309 C CA . LYS A 1 165 ? 18.226 8.842 11.602 1.00 47.28 165 LYS A CA 1
ATOM 1310 C C . LYS A 1 165 ? 17.321 8.691 12.840 1.00 47.28 165 LYS A C 1
ATOM 1312 O O . LYS A 1 165 ? 17.867 8.659 13.943 1.00 47.28 165 LYS A O 1
ATOM 1317 N N . VAL A 1 166 ? 16.000 8.535 12.728 1.00 49.41 166 VAL A N 1
ATOM 1318 C CA . VAL A 1 166 ? 15.163 8.223 13.910 1.00 49.41 166 VAL A CA 1
ATOM 1319 C C . VAL A 1 166 ? 14.664 6.779 13.825 1.00 49.41 166 VAL A C 1
ATOM 1321 O O . VAL A 1 166 ? 13.956 6.456 12.873 1.00 49.41 166 VAL A O 1
ATOM 1324 N N . PRO A 1 167 ? 15.003 5.894 14.783 1.00 51.78 167 PRO A N 1
ATOM 1325 C CA . PRO A 1 167 ? 14.494 4.532 14.790 1.00 51.78 167 PRO A CA 1
ATOM 1326 C C . PRO A 1 167 ? 13.023 4.570 15.207 1.00 51.78 167 PRO A C 1
ATOM 1328 O O . PRO A 1 167 ? 12.696 4.508 16.390 1.00 51.78 167 PRO A O 1
ATOM 1331 N N . PHE A 1 168 ? 12.119 4.709 14.241 1.00 54.69 168 PHE A N 1
ATOM 1332 C CA . PHE A 1 168 ? 10.707 4.464 14.495 1.00 54.69 168 PHE A CA 1
ATOM 1333 C C . PHE A 1 168 ? 10.406 2.965 14.374 1.00 54.69 168 PHE A C 1
ATOM 1335 O O . PHE A 1 168 ? 10.986 2.279 13.530 1.00 54.69 168 PHE A O 1
ATOM 1342 N N . PRO A 1 169 ? 9.484 2.432 15.193 1.00 60.56 169 PRO A N 1
ATOM 1343 C CA . PRO A 1 169 ? 9.008 1.064 15.038 1.00 60.56 169 PRO A CA 1
ATOM 1344 C C . PRO A 1 169 ? 8.432 0.843 13.631 1.00 60.56 169 PRO A C 1
ATOM 1346 O O . PRO A 1 169 ? 7.697 1.693 13.124 1.00 60.56 169 PRO A O 1
ATOM 1349 N N . SER A 1 170 ? 8.690 -0.320 13.023 1.00 65.88 170 SER A N 1
ATOM 1350 C CA . SER A 1 170 ? 8.175 -0.677 11.684 1.00 65.88 170 SER A CA 1
ATOM 1351 C C . SER A 1 170 ? 6.646 -0.563 11.564 1.00 65.88 170 SER A C 1
ATOM 1353 O O . SER A 1 170 ? 6.109 -0.351 10.474 1.00 65.88 170 SER A O 1
ATOM 1355 N N . SER A 1 171 ? 5.933 -0.646 12.691 1.00 67.25 171 SER A N 1
ATOM 1356 C CA . SER A 1 171 ? 4.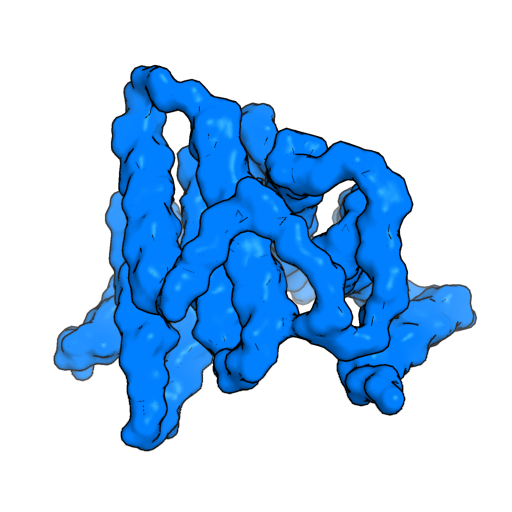489 -0.435 12.789 1.00 67.25 171 SER A CA 1
ATOM 1357 C C . SER A 1 171 ? 4.061 0.963 12.339 1.00 67.25 171 SER A C 1
ATOM 1359 O O . SER A 1 171 ? 3.060 1.090 11.640 1.00 67.25 171 SER A O 1
ATOM 1361 N N . VAL A 1 172 ? 4.834 2.002 12.658 1.00 65.81 172 VAL A N 1
ATOM 1362 C CA . VAL A 1 172 ? 4.533 3.403 12.322 1.00 65.81 172 VAL A CA 1
ATOM 1363 C C . VAL A 1 172 ? 4.636 3.639 10.811 1.00 65.81 172 VAL A C 1
ATOM 1365 O O . VAL A 1 172 ? 3.720 4.199 10.205 1.00 65.81 172 VAL A O 1
ATOM 1368 N N . LEU A 1 173 ? 5.700 3.127 10.183 1.00 69.31 173 LEU A N 1
ATOM 1369 C CA . LEU A 1 173 ? 5.871 3.152 8.727 1.00 69.31 173 LEU A CA 1
ATOM 1370 C C . LEU A 1 173 ? 4.747 2.383 8.021 1.00 69.31 173 LEU A C 1
ATOM 1372 O O . LEU A 1 173 ? 4.169 2.866 7.047 1.00 69.31 173 LEU A O 1
ATOM 1376 N N . THR A 1 174 ? 4.389 1.212 8.553 1.00 73.62 174 THR A N 1
ATOM 1377 C CA . THR A 1 174 ? 3.318 0.381 7.990 1.00 73.62 174 THR A CA 1
ATOM 1378 C C . THR A 1 174 ? 1.990 1.139 7.938 1.00 73.62 174 THR A C 1
ATOM 1380 O O . THR A 1 174 ? 1.261 1.022 6.955 1.00 73.62 174 THR A O 1
ATOM 1383 N N . VAL A 1 175 ? 1.672 1.969 8.936 1.00 73.50 175 VAL A N 1
ATOM 1384 C CA . VAL A 1 175 ? 0.395 2.707 8.956 1.00 73.50 175 VAL A CA 1
ATOM 1385 C C . VAL A 1 175 ? 0.380 3.862 7.961 1.00 73.50 175 VAL A C 1
ATOM 1387 O O . VAL A 1 175 ? -0.651 4.111 7.335 1.00 73.50 175 VAL A O 1
ATOM 1390 N N . LEU A 1 176 ? 1.517 4.522 7.733 1.00 70.81 176 LEU A N 1
ATOM 1391 C CA . LEU A 1 176 ? 1.629 5.505 6.651 1.00 70.81 176 LEU A CA 1
ATOM 1392 C C . LEU A 1 176 ? 1.435 4.843 5.289 1.00 70.81 176 LEU A C 1
ATOM 1394 O O . LEU A 1 176 ? 0.683 5.351 4.462 1.00 70.81 176 LEU A O 1
ATOM 1398 N N . LEU A 1 177 ? 2.029 3.667 5.080 1.00 75.62 177 LEU A N 1
ATOM 1399 C CA . LEU A 1 177 ? 1.804 2.892 3.862 1.00 75.62 177 LEU A CA 1
ATOM 1400 C C . LEU A 1 177 ? 0.337 2.457 3.721 1.00 75.62 177 LEU A C 1
ATOM 1402 O O . LEU A 1 177 ? -0.172 2.394 2.604 1.00 75.62 177 LEU A O 1
ATOM 1406 N N . MET A 1 178 ? -0.387 2.203 4.815 1.00 83.25 178 MET A N 1
ATOM 1407 C CA . MET A 1 178 ? -1.830 1.932 4.749 1.00 83.25 178 MET A CA 1
ATOM 1408 C C . MET A 1 178 ? -2.633 3.151 4.293 1.00 83.25 178 MET A C 1
ATOM 1410 O O . MET A 1 178 ? -3.478 3.008 3.410 1.00 83.25 178 MET A O 1
ATOM 1414 N N . LEU A 1 179 ? -2.344 4.349 4.814 1.00 81.19 179 LEU A N 1
ATOM 1415 C CA . LEU A 1 179 ? -2.941 5.581 4.283 1.00 81.19 179 LEU A CA 1
ATOM 1416 C C . LEU A 1 179 ? -2.629 5.741 2.787 1.00 81.19 179 LEU A C 1
ATOM 1418 O O . LEU A 1 179 ? -3.462 6.244 2.036 1.00 81.19 179 LEU A O 1
ATOM 1422 N N . PHE A 1 180 ? -1.449 5.294 2.342 1.00 78.88 180 PHE A N 1
ATOM 1423 C CA . PHE A 1 180 ? -1.021 5.406 0.943 1.00 78.88 180 PHE A CA 1
ATOM 1424 C C . PHE A 1 180 ? -1.842 4.513 0.036 1.00 78.88 180 PHE A C 1
ATOM 1426 O O . PHE A 1 180 ? -2.350 4.948 -0.996 1.00 78.88 180 PHE A O 1
ATOM 1433 N N . ASN A 1 181 ? -2.052 3.279 0.479 1.00 80.75 181 ASN A N 1
ATOM 1434 C CA . ASN A 1 181 ? -2.940 2.344 -0.189 1.00 80.75 181 ASN A CA 1
ATOM 1435 C C . ASN A 1 181 ? -4.373 2.883 -0.281 1.00 80.75 181 ASN A C 1
ATOM 1437 O O . ASN A 1 181 ? -4.998 2.720 -1.325 1.00 80.75 181 ASN A O 1
ATOM 1441 N N . LEU A 1 182 ? -4.878 3.551 0.763 1.00 84.88 182 LEU A N 1
ATOM 1442 C CA . LEU A 1 182 ? -6.200 4.186 0.727 1.00 84.88 182 LEU A CA 1
ATOM 1443 C C . LEU A 1 182 ? -6.264 5.319 -0.296 1.00 84.88 182 LEU A C 1
ATOM 1445 O O . LEU A 1 182 ? -7.184 5.341 -1.107 1.00 84.88 182 LEU A O 1
ATOM 1449 N N . ALA A 1 183 ? -5.284 6.223 -0.288 1.00 80.75 183 ALA A N 1
ATOM 1450 C CA . ALA A 1 183 ? -5.247 7.348 -1.217 1.00 80.75 183 ALA A CA 1
ATOM 1451 C C . ALA A 1 183 ? -5.195 6.875 -2.675 1.00 80.75 183 ALA A C 1
ATOM 1453 O O . ALA A 1 183 ? -5.947 7.362 -3.514 1.00 80.75 183 ALA A O 1
ATOM 1454 N N . LEU A 1 184 ? -4.363 5.871 -2.963 1.00 78.88 184 LEU A N 1
ATOM 1455 C CA . LEU A 1 184 ? -4.311 5.265 -4.286 1.00 78.88 184 LEU A CA 1
ATOM 1456 C C . LEU A 1 184 ? -5.620 4.549 -4.657 1.00 78.88 184 LEU A C 1
ATOM 1458 O O . LEU A 1 184 ? -6.038 4.591 -5.807 1.00 78.88 184 LEU A O 1
ATOM 1462 N N . ALA A 1 185 ? -6.279 3.881 -3.706 1.00 82.81 185 ALA A N 1
ATOM 1463 C CA . ALA A 1 185 ? -7.508 3.133 -3.969 1.00 82.81 185 ALA A CA 1
ATOM 1464 C C . ALA A 1 185 ? -8.690 4.033 -4.376 1.00 82.81 185 ALA A C 1
ATOM 1466 O O . ALA A 1 185 ? -9.630 3.535 -4.999 1.00 82.81 185 ALA A O 1
ATOM 1467 N N . LEU A 1 186 ? -8.631 5.326 -4.042 1.00 80.69 186 LEU A N 1
ATOM 1468 C CA . LEU A 1 186 ? -9.618 6.339 -4.428 1.00 80.69 186 LEU A CA 1
ATOM 1469 C C . LEU A 1 186 ? -9.418 6.879 -5.849 1.00 80.69 186 LEU A C 1
ATOM 1471 O O . LEU A 1 186 ? -10.299 7.563 -6.362 1.00 80.69 186 LEU A O 1
ATOM 1475 N N . LEU A 1 187 ? -8.282 6.596 -6.488 1.00 75.69 187 LEU A N 1
ATOM 1476 C CA . LEU A 1 187 ? -8.014 7.105 -7.827 1.00 75.69 187 LEU A CA 1
ATOM 1477 C C . LEU A 1 187 ? -8.855 6.381 -8.885 1.00 75.69 187 LEU A C 1
ATOM 1479 O O . LEU A 1 187 ? -9.165 5.193 -8.735 1.00 75.69 187 LEU A O 1
ATOM 1483 N N . PRO A 1 188 ? -9.196 7.056 -9.994 1.00 71.25 188 PRO A N 1
ATOM 1484 C CA . PRO A 1 188 ? -9.773 6.398 -11.153 1.00 71.25 188 PRO A CA 1
ATOM 1485 C C . PRO A 1 188 ? -8.838 5.319 -11.711 1.00 71.25 188 PRO A C 1
ATOM 1487 O O . PRO A 1 188 ? -7.618 5.463 -11.764 1.00 71.25 188 PRO A O 1
ATOM 1490 N N . SER A 1 189 ? -9.431 4.229 -12.205 1.00 64.69 189 SER A N 1
ATOM 1491 C CA . SER A 1 189 ? -8.692 3.061 -12.710 1.00 64.69 189 SER A CA 1
ATOM 1492 C C . SER A 1 189 ? -7.689 3.359 -13.835 1.00 64.69 189 SER A C 1
ATOM 1494 O O . SER A 1 189 ? -6.817 2.541 -14.097 1.00 64.69 189 SER A O 1
ATOM 1496 N N . ILE A 1 190 ? -7.795 4.495 -14.524 1.00 61.81 190 ILE A N 1
ATOM 1497 C CA . ILE A 1 190 ? -6.956 4.818 -15.686 1.00 61.81 190 ILE A CA 1
ATOM 1498 C C . ILE A 1 190 ? -5.667 5.574 -15.337 1.00 61.81 190 ILE A C 1
ATOM 1500 O O . ILE A 1 190 ? -4.773 5.616 -16.178 1.00 61.81 190 ILE A O 1
ATOM 1504 N N . ASP A 1 191 ? -5.534 6.114 -14.123 1.00 66.81 191 ASP A N 1
ATOM 1505 C CA . ASP A 1 191 ? -4.504 7.122 -13.838 1.00 66.81 191 ASP A CA 1
ATOM 1506 C C . ASP A 1 191 ? -3.188 6.492 -13.363 1.00 66.81 191 ASP A C 1
ATOM 1508 O O . ASP A 1 191 ? -2.194 6.456 -14.090 1.00 66.81 191 ASP A O 1
ATOM 1512 N N . LEU A 1 192 ? -3.185 5.857 -12.187 1.00 64.12 192 LEU A N 1
ATOM 1513 C CA . LEU A 1 192 ? -1.995 5.189 -11.647 1.00 64.12 192 LEU A CA 1
ATOM 1514 C C . LEU A 1 192 ? -1.960 3.705 -12.024 1.00 64.12 192 LEU A C 1
ATOM 1516 O O . LEU A 1 192 ? -2.045 2.801 -11.192 1.00 64.12 192 LEU A O 1
ATOM 1520 N N . ALA A 1 193 ? -1.810 3.461 -13.327 1.00 60.72 193 ALA A N 1
ATOM 1521 C CA . ALA A 1 193 ? -1.522 2.155 -13.925 1.00 60.72 193 ALA A CA 1
ATOM 1522 C C . ALA A 1 193 ? -2.554 1.039 -13.648 1.00 60.72 193 ALA A C 1
ATOM 1524 O O . ALA A 1 193 ? -2.205 -0.153 -13.632 1.00 60.72 193 ALA A O 1
ATOM 1525 N N . GLY A 1 194 ? -3.824 1.402 -13.455 1.00 64.38 194 GLY A N 1
ATOM 1526 C CA . GLY A 1 194 ? -4.869 0.447 -13.081 1.00 64.38 194 GLY A CA 1
ATOM 1527 C C . GLY A 1 194 ? -5.171 0.401 -11.590 1.00 64.38 194 GLY A C 1
ATOM 1528 O O . GLY A 1 194 ? -6.004 -0.406 -11.192 1.00 64.38 194 GLY A O 1
ATOM 1529 N N . PHE A 1 195 ? -4.475 1.165 -10.745 1.00 69.44 195 PHE A N 1
ATOM 1530 C CA . PHE A 1 195 ? -4.664 1.054 -9.305 1.00 69.44 195 PHE A CA 1
ATOM 1531 C C . PHE A 1 195 ? -5.878 1.858 -8.845 1.00 69.44 195 PHE A C 1
ATOM 1533 O O . PHE A 1 195 ? -5.828 3.076 -8.730 1.00 69.44 195 PHE A O 1
ATOM 1540 N N . SER A 1 196 ? -6.956 1.141 -8.553 1.00 73.44 196 SER A N 1
ATOM 1541 C CA . SER A 1 196 ? -8.142 1.649 -7.876 1.00 73.44 196 SER A CA 1
ATOM 1542 C C . SER A 1 196 ? -8.786 0.518 -7.081 1.00 73.44 196 SER A C 1
ATOM 1544 O O . SER A 1 196 ? -8.551 -0.669 -7.348 1.00 73.44 196 SER A O 1
ATOM 1546 N N . TYR A 1 197 ? -9.658 0.863 -6.138 1.00 77.31 197 TYR A N 1
ATOM 1547 C CA . TYR A 1 197 ? -10.476 -0.139 -5.460 1.00 77.31 197 TYR A CA 1
ATOM 1548 C C . TYR A 1 197 ? -11.376 -0.917 -6.430 1.00 77.31 197 TYR A C 1
ATOM 1550 O O . TYR A 1 197 ? -11.552 -2.123 -6.276 1.00 77.31 197 TYR A O 1
ATOM 1558 N N . SER A 1 198 ? -11.908 -0.250 -7.461 1.00 72.31 198 SER A N 1
ATOM 1559 C CA . SER A 1 198 ? -12.762 -0.892 -8.468 1.00 72.31 198 SER A CA 1
ATOM 1560 C C . SER A 1 198 ? -12.029 -1.959 -9.287 1.00 72.31 198 SER A C 1
ATOM 1562 O O . SER A 1 198 ? -12.643 -2.947 -9.684 1.00 72.31 198 SER A O 1
ATOM 1564 N N . VAL A 1 199 ? -10.720 -1.799 -9.507 1.00 71.50 199 VAL A N 1
ATOM 1565 C CA . VAL A 1 199 ? -9.888 -2.782 -10.218 1.00 71.50 199 VAL A CA 1
ATOM 1566 C C . VAL A 1 199 ? -9.376 -3.869 -9.276 1.00 71.50 199 VAL A C 1
ATOM 1568 O O . VAL A 1 199 ? -9.276 -5.031 -9.673 1.00 71.50 199 VAL A O 1
ATOM 1571 N N . ASN A 1 200 ? -9.056 -3.517 -8.030 1.00 73.75 200 ASN A N 1
ATOM 1572 C CA . ASN A 1 200 ? -8.560 -4.459 -7.036 1.00 73.75 200 ASN A CA 1
ATOM 1573 C C . ASN A 1 200 ? -9.271 -4.285 -5.683 1.00 73.75 200 ASN A C 1
ATOM 1575 O O . ASN A 1 200 ? -8.748 -3.627 -4.776 1.00 73.75 200 ASN A O 1
ATOM 1579 N N . PRO A 1 201 ? -10.443 -4.922 -5.500 1.00 75.31 201 PRO A N 1
ATOM 1580 C CA . PRO A 1 201 ? -11.213 -4.780 -4.270 1.00 75.31 201 PRO A CA 1
ATOM 1581 C C . PRO A 1 201 ? -10.526 -5.423 -3.056 1.00 75.31 201 PRO A C 1
ATOM 1583 O O . PRO A 1 201 ? -10.898 -5.155 -1.917 1.00 75.31 201 PRO A O 1
ATOM 1586 N N . SER A 1 202 ? -9.493 -6.244 -3.261 1.00 82.44 202 SER A N 1
ATOM 1587 C CA . SER A 1 202 ? -8.727 -6.848 -2.168 1.00 82.44 202 SER A CA 1
ATOM 1588 C C . SER A 1 202 ? -7.756 -5.872 -1.499 1.00 82.44 202 SER A C 1
ATOM 1590 O O . SER A 1 202 ? -7.272 -6.164 -0.410 1.00 82.44 202 SER A O 1
ATOM 1592 N N . THR A 1 203 ? -7.498 -4.698 -2.085 1.00 82.75 203 THR A N 1
ATOM 1593 C CA . THR A 1 203 ? -6.632 -3.672 -1.478 1.00 82.75 203 THR A CA 1
ATOM 1594 C C . THR A 1 203 ? -7.172 -3.185 -0.131 1.00 82.75 203 THR A C 1
ATOM 1596 O O . THR A 1 203 ? -6.411 -3.061 0.825 1.00 82.75 203 THR A O 1
ATOM 1599 N N . ILE A 1 204 ? -8.483 -2.947 -0.013 1.00 88.06 204 ILE A N 1
ATOM 1600 C CA . ILE A 1 204 ? -9.074 -2.479 1.253 1.00 88.06 204 ILE A CA 1
ATOM 1601 C C . ILE A 1 204 ? -9.120 -3.604 2.285 1.00 88.06 204 ILE A C 1
ATOM 1603 O O . ILE A 1 204 ? -8.860 -3.357 3.459 1.00 88.06 204 ILE A O 1
ATOM 1607 N N . ASP A 1 205 ? -9.374 -4.839 1.851 1.00 86.62 205 ASP A N 1
ATOM 1608 C CA . ASP A 1 205 ? -9.295 -6.009 2.731 1.00 86.62 205 ASP A CA 1
ATOM 1609 C C . ASP A 1 205 ? -7.878 -6.160 3.310 1.00 86.62 205 ASP A C 1
ATOM 1611 O O . ASP A 1 205 ? -7.715 -6.309 4.519 1.00 86.62 205 ASP A O 1
ATOM 1615 N N . PHE A 1 206 ? -6.847 -5.995 2.474 1.00 84.94 206 PHE A N 1
ATOM 1616 C CA . PHE A 1 206 ? -5.448 -5.982 2.905 1.00 84.94 206 PHE A CA 1
ATOM 1617 C C . PHE A 1 206 ? -5.154 -4.867 3.922 1.00 84.94 206 PHE A C 1
ATOM 1619 O O . PHE A 1 206 ? -4.492 -5.119 4.930 1.00 84.94 206 PHE A O 1
ATOM 1626 N N . VAL A 1 207 ? -5.657 -3.646 3.698 1.00 88.56 207 VAL A N 1
ATOM 1627 C CA . VAL A 1 207 ? -5.502 -2.532 4.652 1.00 88.56 207 VAL A CA 1
ATOM 1628 C C . VAL A 1 207 ? -6.141 -2.869 6.001 1.00 88.56 207 VAL A C 1
ATOM 1630 O O . VAL A 1 207 ? -5.514 -2.665 7.039 1.00 88.56 207 VAL A O 1
ATOM 1633 N N . VAL A 1 208 ? -7.355 -3.426 6.015 1.00 90.62 208 VAL A N 1
ATOM 1634 C CA . VAL A 1 208 ? -8.043 -3.787 7.267 1.00 90.62 208 VAL A CA 1
ATOM 1635 C C . VAL A 1 208 ? -7.351 -4.950 7.979 1.00 90.62 208 VAL A C 1
ATOM 1637 O O . VAL A 1 208 ? -7.219 -4.919 9.203 1.00 90.62 208 VAL A O 1
ATOM 1640 N N . ASP A 1 209 ? -6.861 -5.947 7.243 1.00 89.06 209 ASP A N 1
ATOM 1641 C CA . ASP A 1 209 ? -6.093 -7.060 7.809 1.00 89.06 209 ASP A CA 1
ATOM 1642 C C . ASP A 1 209 ? -4.824 -6.568 8.511 1.00 89.06 209 ASP A C 1
ATOM 1644 O O . ASP A 1 209 ? -4.536 -6.978 9.637 1.00 89.06 209 ASP A O 1
ATOM 1648 N N . LYS A 1 210 ? -4.084 -5.645 7.885 1.00 88.12 210 LYS A N 1
ATOM 1649 C CA . LYS A 1 210 ? -2.888 -5.043 8.492 1.00 88.12 210 LYS A CA 1
ATOM 1650 C C . LYS A 1 210 ? -3.225 -4.143 9.673 1.00 88.12 210 LYS A C 1
ATOM 1652 O O . LYS A 1 210 ? -2.523 -4.195 10.683 1.00 88.12 210 LYS A O 1
ATOM 1657 N N . ALA A 1 211 ? -4.312 -3.378 9.592 1.00 90.00 211 ALA A N 1
ATOM 1658 C CA . ALA A 1 211 ? -4.790 -2.579 10.712 1.00 90.00 211 ALA A CA 1
ATOM 1659 C C . ALA A 1 211 ? -5.156 -3.452 11.921 1.00 90.00 211 ALA A C 1
ATOM 1661 O O . ALA A 1 211 ? -4.876 -3.050 13.045 1.00 90.00 211 ALA A O 1
ATOM 1662 N N . ALA A 1 212 ? -5.710 -4.650 11.710 1.00 90.62 212 ALA A N 1
ATOM 1663 C CA . ALA A 1 212 ? -5.999 -5.588 12.794 1.00 90.62 212 ALA A CA 1
ATOM 1664 C C . ALA A 1 212 ? -4.722 -6.038 13.514 1.00 90.62 212 ALA A C 1
ATOM 1666 O O . ALA A 1 212 ? -4.609 -5.833 14.716 1.00 90.62 212 ALA A O 1
ATOM 1667 N N . THR A 1 213 ? -3.720 -6.532 12.774 1.00 87.00 213 THR A N 1
ATOM 1668 C CA . THR A 1 213 ? -2.432 -6.950 13.362 1.00 87.00 213 THR A CA 1
ATOM 1669 C C . THR A 1 213 ? -1.775 -5.827 14.164 1.00 87.00 213 THR A C 1
ATOM 1671 O O . THR A 1 213 ? -1.205 -6.053 15.225 1.00 87.00 213 THR A O 1
ATOM 1674 N N . LEU A 1 214 ? -1.851 -4.595 13.663 1.00 87.69 214 LEU A N 1
ATOM 1675 C CA . LEU A 1 214 ? -1.281 -3.433 14.338 1.00 87.69 214 LEU A CA 1
ATOM 1676 C C . LEU A 1 214 ? -2.125 -2.944 15.519 1.00 87.69 214 LEU A C 1
ATOM 1678 O O . LEU A 1 214 ? -1.577 -2.339 16.437 1.00 87.69 214 LEU A O 1
ATOM 1682 N N . THR A 1 215 ? -3.433 -3.198 15.500 1.00 87.56 215 THR A N 1
ATOM 1683 C CA . THR A 1 215 ? -4.330 -2.930 16.629 1.00 87.56 215 THR A CA 1
ATOM 1684 C C . THR A 1 215 ? -3.978 -3.843 17.792 1.00 87.56 215 THR A C 1
ATOM 1686 O O . THR A 1 215 ? -3.807 -3.334 18.893 1.00 87.56 215 THR A O 1
ATOM 1689 N N . ASP A 1 216 ? -3.762 -5.136 17.540 1.00 84.69 216 ASP A N 1
ATOM 1690 C CA . ASP A 1 216 ? -3.341 -6.099 18.567 1.00 84.69 216 ASP A CA 1
ATOM 1691 C C . ASP A 1 216 ? -2.028 -5.643 19.228 1.00 84.69 216 ASP A C 1
ATOM 1693 O O . ASP A 1 216 ? -1.969 -5.453 20.441 1.00 84.69 216 ASP A O 1
ATOM 1697 N N . ILE A 1 217 ? -1.021 -5.294 18.416 1.00 81.50 217 ILE A N 1
ATOM 1698 C CA . ILE A 1 217 ? 0.262 -4.742 18.895 1.00 81.50 217 ILE A CA 1
ATOM 1699 C C . ILE A 1 217 ? 0.062 -3.452 19.709 1.00 81.50 217 ILE A C 1
ATOM 1701 O O . ILE A 1 217 ? 0.748 -3.219 20.703 1.00 81.50 217 ILE A O 1
ATOM 1705 N N . CYS A 1 218 ? -0.854 -2.579 19.283 1.00 82.56 218 CYS A N 1
ATOM 1706 C CA . CYS A 1 218 ? -1.128 -1.319 19.970 1.00 82.56 218 CYS A CA 1
ATOM 1707 C C . CYS A 1 218 ? -1.828 -1.520 21.323 1.00 82.56 218 CYS A C 1
ATOM 1709 O O . CYS A 1 218 ? -1.649 -0.687 22.211 1.00 82.56 218 CYS A O 1
ATOM 1711 N N . LEU A 1 219 ? -2.644 -2.567 21.461 1.00 80.50 219 LEU A N 1
ATOM 1712 C CA . LEU A 1 219 ? -3.377 -2.891 22.687 1.00 80.50 219 LEU A CA 1
ATOM 1713 C C . LEU A 1 219 ? -2.503 -3.639 23.701 1.00 80.50 219 LEU A C 1
ATOM 1715 O O . LEU A 1 219 ? -2.686 -3.451 24.900 1.00 80.50 219 LEU A O 1
ATOM 1719 N N . GLU A 1 220 ? -1.551 -4.447 23.234 1.00 77.94 220 GLU A N 1
ATOM 1720 C CA . GLU A 1 220 ? -0.614 -5.194 24.086 1.00 77.94 220 GLU A CA 1
ATOM 1721 C C . GLU A 1 220 ? 0.536 -4.331 24.637 1.00 77.94 220 GLU A C 1
ATOM 1723 O O . GLU A 1 220 ? 1.138 -4.670 25.654 1.00 77.94 220 GLU A O 1
ATOM 1728 N N . ALA A 1 221 ? 0.860 -3.206 23.993 1.00 72.06 221 ALA A N 1
ATOM 1729 C CA . ALA A 1 221 ? 1.945 -2.331 24.431 1.00 72.06 221 ALA A CA 1
ATOM 1730 C C . ALA A 1 221 ? 1.560 -1.495 25.674 1.00 72.06 221 ALA A C 1
ATOM 1732 O O . ALA A 1 221 ? 0.734 -0.587 25.581 1.00 72.06 221 ALA A O 1
ATOM 1733 N N . GLU A 1 222 ? 2.229 -1.728 26.815 1.00 55.25 222 GLU A N 1
ATOM 1734 C CA . GLU A 1 222 ? 2.034 -0.987 28.086 1.00 55.25 222 GLU A CA 1
ATOM 1735 C C . GLU A 1 222 ? 2.201 0.538 27.938 1.00 55.25 222 GLU A C 1
ATOM 1737 O O . GLU A 1 222 ? 1.533 1.326 28.608 1.00 55.25 222 GLU A O 1
ATOM 1742 N N . GLN A 1 223 ? 3.060 0.964 27.010 1.00 57.47 223 GLN A N 1
ATOM 1743 C CA . GLN A 1 223 ? 3.199 2.347 26.562 1.00 57.47 223 GLN A CA 1
ATOM 1744 C C . GLN A 1 223 ? 2.689 2.449 25.128 1.00 57.47 223 GLN A C 1
ATOM 1746 O O . GLN A 1 223 ? 3.449 2.426 24.159 1.00 57.47 223 GLN A O 1
ATOM 1751 N N . GLY A 1 224 ? 1.363 2.513 24.999 1.00 57.41 224 GLY A N 1
ATOM 1752 C CA . GLY A 1 224 ? 0.684 2.626 23.715 1.00 57.41 224 GLY A CA 1
ATOM 1753 C C . GLY A 1 224 ? 1.302 3.730 22.856 1.00 57.41 224 GLY A C 1
ATOM 1754 O O . GLY A 1 224 ? 1.356 4.898 23.248 1.00 57.41 224 GLY A O 1
ATOM 1755 N N . ASN A 1 225 ? 1.774 3.360 21.666 1.00 75.38 225 ASN A N 1
ATOM 1756 C CA . ASN A 1 225 ? 2.291 4.314 20.696 1.00 75.38 225 ASN A CA 1
ATOM 1757 C C . ASN A 1 225 ? 1.118 5.179 20.204 1.00 75.38 225 ASN A C 1
ATOM 1759 O O . ASN A 1 225 ? 0.344 4.774 19.337 1.00 75.38 225 ASN A O 1
ATOM 1763 N N . LYS A 1 226 ? 0.956 6.363 20.806 1.00 81.38 226 LYS A N 1
ATOM 1764 C CA . LYS A 1 226 ? -0.143 7.295 20.516 1.00 81.38 226 LYS A CA 1
ATOM 1765 C C . LYS A 1 226 ? -0.245 7.606 19.023 1.00 81.38 226 LYS A C 1
ATOM 1767 O O . LYS A 1 226 ? -1.343 7.644 18.483 1.00 81.38 226 LYS A O 1
ATOM 1772 N N . ASP A 1 227 ? 0.890 7.752 18.348 1.00 79.00 227 ASP A N 1
ATOM 1773 C CA . ASP A 1 227 ? 0.924 8.016 16.915 1.00 79.00 227 ASP A CA 1
ATOM 1774 C C . ASP A 1 227 ? 0.435 6.831 16.084 1.00 79.00 227 ASP A C 1
ATOM 1776 O O . ASP A 1 227 ? -0.342 7.026 15.147 1.00 79.00 227 ASP A O 1
ATOM 1780 N N . LEU A 1 228 ? 0.816 5.605 16.449 1.00 83.62 228 LEU A N 1
ATOM 1781 C CA . LEU A 1 228 ? 0.264 4.385 15.855 1.00 83.62 228 LEU A CA 1
ATOM 1782 C C . LEU A 1 228 ? -1.260 4.343 16.032 1.00 83.62 228 LEU A C 1
ATOM 1784 O O . LEU A 1 228 ? -1.987 4.188 15.050 1.00 83.62 228 LEU A O 1
ATOM 1788 N N . LYS A 1 229 ? -1.741 4.556 17.262 1.00 88.12 229 LYS A N 1
ATOM 1789 C CA . LYS A 1 229 ? -3.168 4.546 17.607 1.00 88.12 229 LYS A CA 1
ATOM 1790 C C . LYS A 1 229 ? -3.967 5.587 16.821 1.00 88.12 229 LYS A C 1
ATOM 1792 O O . LYS A 1 229 ? -4.951 5.238 16.170 1.00 88.12 229 LYS A O 1
ATOM 1797 N N . ASP A 1 230 ? -3.534 6.845 16.847 1.00 88.56 230 ASP A N 1
ATOM 1798 C CA . ASP A 1 230 ? -4.207 7.959 16.169 1.00 88.56 230 ASP A CA 1
ATOM 1799 C C . ASP A 1 230 ? -4.282 7.717 14.656 1.00 88.56 230 ASP A C 1
ATOM 1801 O O . ASP A 1 230 ? -5.296 7.990 14.012 1.00 88.56 230 ASP A O 1
ATOM 1805 N N . THR A 1 231 ? -3.225 7.145 14.079 1.00 87.19 231 THR A N 1
ATOM 1806 C CA . THR A 1 231 ? -3.180 6.858 12.641 1.00 87.19 231 THR A CA 1
ATOM 1807 C C . THR A 1 231 ? -4.050 5.661 12.272 1.00 87.19 231 THR A C 1
ATOM 1809 O O . THR A 1 231 ? -4.749 5.722 11.263 1.00 87.19 231 THR A O 1
ATOM 1812 N N . LEU A 1 232 ? -4.084 4.602 13.090 1.00 90.38 232 LEU A N 1
ATOM 1813 C CA . LEU A 1 232 ? -4.998 3.470 12.892 1.00 90.38 232 LEU A CA 1
ATOM 1814 C C . LEU A 1 232 ? -6.463 3.912 12.950 1.00 90.38 232 LEU A C 1
ATOM 1816 O O . LEU A 1 232 ? -7.260 3.499 12.109 1.00 90.38 232 LEU A O 1
ATOM 1820 N N . ILE A 1 233 ? -6.807 4.799 13.888 1.00 92.44 233 ILE A N 1
ATOM 1821 C CA . ILE A 1 233 ? -8.147 5.394 13.981 1.00 92.44 233 ILE A CA 1
ATOM 1822 C C . ILE A 1 233 ? -8.513 6.107 12.673 1.00 92.44 233 ILE A C 1
ATOM 1824 O O . ILE A 1 233 ? -9.620 5.915 12.171 1.00 92.44 233 ILE A O 1
ATOM 1828 N N . LEU A 1 234 ? -7.597 6.899 12.108 1.00 91.25 234 LEU A N 1
ATOM 1829 C CA . LEU A 1 234 ? -7.823 7.611 10.846 1.00 91.25 234 LEU A CA 1
ATOM 1830 C C . LEU A 1 234 ? -7.965 6.652 9.658 1.00 91.25 234 LEU A C 1
ATOM 1832 O O . LEU A 1 234 ? -8.930 6.766 8.906 1.00 91.25 234 LEU A O 1
ATOM 1836 N N . VAL A 1 235 ? -7.061 5.676 9.520 1.00 91.38 235 VAL A N 1
ATOM 1837 C CA . VAL A 1 235 ? -7.121 4.638 8.471 1.00 91.38 235 VAL A CA 1
ATOM 1838 C C . VAL A 1 235 ? -8.477 3.933 8.489 1.00 91.38 235 VAL A C 1
ATOM 1840 O O . VAL A 1 235 ? -9.150 3.853 7.463 1.00 91.38 235 VAL A O 1
ATOM 1843 N N . LEU A 1 236 ? -8.912 3.455 9.657 1.00 93.88 236 LEU A N 1
ATOM 1844 C CA . LEU A 1 236 ? -10.174 2.728 9.794 1.00 93.88 236 LEU A CA 1
ATOM 1845 C C . LEU A 1 236 ? -11.390 3.632 9.558 1.00 93.88 236 LEU A C 1
ATOM 1847 O O . LEU A 1 236 ? -12.353 3.200 8.926 1.00 93.88 236 LEU A O 1
ATOM 1851 N N . ALA A 1 237 ? -11.343 4.891 10.003 1.00 93.06 237 ALA A N 1
ATOM 1852 C CA . ALA A 1 237 ? -12.400 5.864 9.733 1.00 93.06 237 ALA A CA 1
ATOM 1853 C C . ALA A 1 237 ? -12.554 6.146 8.229 1.00 93.06 237 ALA A C 1
ATOM 1855 O O . ALA A 1 237 ? -13.682 6.196 7.734 1.00 93.06 237 ALA A O 1
ATOM 1856 N N . PHE A 1 238 ? -11.446 6.267 7.490 1.00 92.75 238 PHE A N 1
ATOM 1857 C CA . PHE A 1 238 ? -11.480 6.395 6.032 1.00 92.75 238 PHE A CA 1
ATOM 1858 C C . PHE A 1 238 ? -12.052 5.152 5.359 1.00 92.75 238 PHE A C 1
ATOM 1860 O O . PHE A 1 238 ? -12.895 5.292 4.479 1.00 92.75 238 PHE A O 1
ATOM 1867 N N . VAL A 1 239 ? -11.658 3.946 5.787 1.00 92.06 239 VAL A N 1
ATOM 1868 C CA . VAL A 1 239 ? -12.223 2.698 5.243 1.00 92.06 239 VAL A CA 1
ATOM 1869 C C . VAL A 1 239 ? -13.744 2.674 5.380 1.00 92.06 239 VAL A C 1
ATOM 1871 O O . VAL A 1 239 ? -14.443 2.416 4.405 1.00 92.06 239 VAL A O 1
ATOM 1874 N N . ILE A 1 240 ? -14.253 2.970 6.577 1.00 92.94 240 ILE A N 1
ATOM 1875 C CA . ILE A 1 240 ? -15.691 2.955 6.879 1.00 92.94 240 ILE A CA 1
ATOM 1876 C C . ILE A 1 240 ? -16.441 3.980 6.025 1.00 92.94 240 ILE A C 1
ATOM 1878 O O . ILE A 1 240 ? -17.471 3.664 5.439 1.00 92.94 240 ILE A O 1
ATOM 1882 N N . ARG A 1 241 ? -15.921 5.209 5.939 1.00 93.06 241 ARG A N 1
ATOM 1883 C CA . ARG A 1 241 ? -16.606 6.306 5.247 1.00 93.06 241 ARG A CA 1
ATOM 1884 C C . ARG A 1 241 ? -16.532 6.191 3.726 1.00 93.06 241 ARG A C 1
ATOM 1886 O O . ARG A 1 241 ? -17.533 6.426 3.061 1.00 93.06 241 ARG A O 1
ATOM 1893 N N . LEU A 1 242 ? -15.358 5.873 3.183 1.00 88.94 242 LEU A N 1
ATOM 1894 C CA . LEU A 1 242 ? -15.085 5.954 1.745 1.00 88.94 242 LEU A CA 1
ATOM 1895 C C . LEU A 1 242 ? -15.309 4.631 1.009 1.00 88.94 242 LEU A C 1
ATOM 1897 O O . LEU A 1 242 ? -15.505 4.628 -0.202 1.00 88.94 242 LEU A O 1
ATOM 1901 N N . PHE A 1 243 ? -15.317 3.504 1.725 1.00 88.69 243 PHE A N 1
ATOM 1902 C CA . PHE A 1 243 ? -15.510 2.177 1.139 1.00 88.69 243 PHE A CA 1
ATOM 1903 C C . PHE A 1 243 ? -16.645 1.411 1.845 1.00 88.69 243 PHE A C 1
ATOM 1905 O O . PHE A 1 243 ? -16.426 0.299 2.340 1.00 88.69 243 PHE A O 1
ATOM 1912 N N . PRO A 1 244 ? -17.881 1.958 1.876 1.00 86.19 244 PRO A N 1
ATOM 1913 C CA . PRO A 1 244 ? -19.002 1.388 2.634 1.00 86.19 244 PRO A CA 1
ATOM 1914 C C . PRO A 1 244 ? -19.407 -0.018 2.169 1.00 86.19 244 PRO A C 1
ATOM 1916 O O . PRO A 1 244 ? -19.944 -0.808 2.941 1.00 86.19 244 PRO A O 1
ATOM 1919 N N . HIS A 1 245 ? -19.121 -0.358 0.911 1.00 84.56 245 HIS A N 1
ATOM 1920 C CA . HIS A 1 245 ? -19.426 -1.664 0.321 1.00 84.56 245 HIS A CA 1
ATOM 1921 C C . HIS A 1 245 ? -18.277 -2.676 0.436 1.00 84.56 245 HIS A C 1
ATOM 1923 O O . HIS A 1 245 ? -18.365 -3.777 -0.111 1.00 84.56 245 HIS A O 1
ATOM 1929 N N . SER A 1 246 ? -17.193 -2.326 1.135 1.00 85.06 246 SER A N 1
ATOM 1930 C CA . SER A 1 246 ? -16.095 -3.255 1.383 1.00 85.06 246 SER A CA 1
ATOM 1931 C C . SER A 1 246 ? -16.544 -4.428 2.252 1.00 85.06 246 SER A C 1
ATOM 1933 O O . SER A 1 246 ? -17.220 -4.253 3.266 1.00 85.06 246 SER A O 1
ATOM 1935 N N . LYS A 1 247 ? -16.093 -5.640 1.910 1.00 86.88 247 LYS A N 1
ATOM 1936 C CA . LYS A 1 247 ? -16.334 -6.846 2.722 1.00 86.88 247 LYS A CA 1
ATOM 1937 C C . LYS A 1 247 ? -15.765 -6.703 4.132 1.00 86.88 247 LYS A C 1
ATOM 1939 O O . LYS A 1 247 ? -16.321 -7.244 5.085 1.00 86.88 247 LYS A O 1
ATOM 1944 N N . SER A 1 248 ? -14.689 -5.934 4.269 1.00 88.06 248 SER A N 1
ATOM 1945 C CA . SER A 1 248 ? -14.019 -5.678 5.542 1.00 88.06 248 SER A CA 1
ATOM 1946 C C . SER A 1 248 ? -14.620 -4.521 6.350 1.00 88.06 248 SER A C 1
ATOM 1948 O O . SER A 1 248 ? -14.130 -4.233 7.441 1.00 88.06 248 SER A O 1
ATOM 1950 N N . HIS A 1 249 ? -15.702 -3.886 5.882 1.00 90.88 249 HIS A N 1
ATOM 1951 C CA . HIS A 1 249 ? -16.333 -2.740 6.551 1.00 90.88 249 HIS A CA 1
ATOM 1952 C C . HIS A 1 249 ? -16.760 -3.040 8.000 1.00 90.88 249 HIS A C 1
ATOM 1954 O O . HIS A 1 249 ? -16.490 -2.261 8.919 1.00 90.88 249 HIS A O 1
ATOM 1960 N N . GLY A 1 250 ? -17.393 -4.197 8.234 1.00 92.31 250 GLY A N 1
ATOM 1961 C CA . GLY A 1 250 ? -17.813 -4.614 9.578 1.00 92.31 250 GLY A CA 1
ATOM 1962 C C . GLY A 1 250 ? -16.629 -4.796 10.534 1.00 92.31 250 GLY A C 1
ATOM 1963 O O . GLY A 1 250 ? -16.659 -4.311 11.665 1.00 92.31 250 GLY A O 1
ATOM 1964 N N . ARG A 1 251 ? -15.546 -5.418 10.052 1.00 94.06 251 ARG A N 1
ATOM 1965 C CA . ARG A 1 251 ? -14.309 -5.595 10.826 1.00 94.06 251 ARG A CA 1
ATOM 1966 C C . ARG A 1 251 ? -13.621 -4.262 11.105 1.00 94.06 251 ARG A C 1
ATOM 1968 O O . ARG A 1 251 ? -13.203 -4.032 12.234 1.00 94.06 251 ARG A O 1
ATOM 1975 N N . ALA A 1 252 ? -13.561 -3.367 10.119 1.00 93.69 252 ALA A N 1
ATOM 1976 C CA . ALA A 1 252 ? -13.005 -2.030 10.303 1.00 93.69 252 ALA A CA 1
ATOM 1977 C C . ALA A 1 252 ? -13.770 -1.239 11.378 1.00 93.69 252 ALA A C 1
ATOM 1979 O O . ALA A 1 252 ? -13.160 -0.601 12.234 1.00 93.69 252 ALA A O 1
ATOM 1980 N N . SER A 1 253 ? -15.103 -1.350 11.383 1.00 94.44 253 SER A N 1
ATOM 1981 C CA . SER A 1 253 ? -15.970 -0.731 12.393 1.00 94.44 253 SER A CA 1
ATOM 1982 C C . SER A 1 253 ? -15.701 -1.264 13.800 1.00 94.44 253 SER A C 1
ATOM 1984 O O . SER A 1 253 ? -15.655 -0.484 14.751 1.00 94.44 253 SER A O 1
ATOM 1986 N N . LEU A 1 254 ? -15.506 -2.578 13.944 1.00 94.31 254 LEU A N 1
ATOM 1987 C CA . LEU A 1 254 ? -15.180 -3.204 15.226 1.00 94.31 254 LEU A CA 1
ATOM 1988 C C . LEU A 1 254 ? -13.821 -2.727 15.757 1.00 94.31 254 LEU A C 1
ATOM 1990 O O . LEU A 1 254 ? -13.750 -2.240 16.883 1.00 94.31 254 LEU A O 1
ATOM 1994 N N . LEU A 1 255 ? -12.773 -2.800 14.930 1.00 93.88 255 LEU A N 1
ATOM 1995 C CA . LEU A 1 255 ? -11.418 -2.359 15.289 1.00 93.88 255 LEU A CA 1
ATOM 1996 C C . LEU A 1 255 ? -11.395 -0.878 15.693 1.00 93.88 255 LEU A C 1
ATOM 1998 O O . LEU A 1 255 ? -10.753 -0.500 16.673 1.00 93.88 255 LEU A O 1
ATOM 2002 N N . LEU A 1 256 ? -12.146 -0.029 14.982 1.00 93.69 256 LEU A N 1
ATOM 2003 C CA . LEU A 1 256 ? -12.242 1.393 15.305 1.00 93.69 256 LEU A CA 1
ATOM 2004 C C . LEU A 1 256 ? -12.864 1.623 16.688 1.00 93.69 256 LEU A C 1
ATOM 2006 O O . LEU A 1 256 ? -12.378 2.464 17.445 1.00 93.69 256 LEU A O 1
ATOM 2010 N N . LYS A 1 257 ? -13.925 0.881 17.030 1.00 92.75 257 LYS A N 1
ATOM 2011 C CA . LYS A 1 257 ? -14.538 0.954 18.364 1.00 92.75 257 LYS A CA 1
ATOM 2012 C C . LYS A 1 257 ? -13.565 0.488 19.445 1.00 92.75 257 LYS A C 1
ATOM 2014 O O . LYS A 1 257 ? -13.457 1.161 20.466 1.00 92.75 257 LYS A O 1
ATOM 2019 N N . GLN A 1 258 ? -12.825 -0.598 19.206 1.00 91.25 258 GLN A N 1
ATOM 2020 C CA . GLN A 1 258 ? -11.823 -1.113 20.149 1.00 91.25 258 GLN A CA 1
ATOM 2021 C C . GLN A 1 258 ? -10.745 -0.065 20.440 1.00 91.25 258 GLN A C 1
ATOM 2023 O O . GLN A 1 258 ? -10.510 0.281 21.595 1.00 91.25 258 GLN A O 1
ATOM 2028 N N . LEU A 1 259 ? -10.158 0.536 19.400 1.00 89.62 259 LEU A N 1
ATOM 2029 C CA . LEU A 1 259 ? -9.149 1.588 19.561 1.00 89.62 259 LEU A CA 1
ATOM 2030 C C . LEU A 1 259 ? -9.697 2.825 20.291 1.00 89.62 259 LEU A C 1
ATOM 2032 O O . LEU A 1 259 ? -8.962 3.490 21.023 1.00 89.62 259 LEU A O 1
ATOM 2036 N N . ARG A 1 260 ? -10.988 3.136 20.137 1.00 91.12 260 ARG A N 1
ATOM 2037 C CA . ARG A 1 260 ? -11.656 4.241 20.844 1.00 91.12 260 ARG A CA 1
ATOM 2038 C C . ARG A 1 260 ? -12.092 3.901 22.274 1.00 91.12 260 ARG A C 1
ATOM 2040 O O . ARG A 1 260 ? -12.577 4.799 22.955 1.00 91.12 260 ARG A O 1
ATOM 2047 N N . GLY A 1 261 ? -11.925 2.658 22.731 1.00 82.62 261 GLY A N 1
ATOM 2048 C CA . GLY A 1 261 ? -12.402 2.212 24.046 1.00 82.62 261 GLY A CA 1
ATOM 2049 C C . GLY A 1 261 ? -13.930 2.140 24.143 1.00 82.62 261 GLY A C 1
ATOM 2050 O O . GLY A 1 261 ? -14.494 2.430 25.190 1.00 82.62 261 GLY A O 1
ATOM 2051 N N . GLN A 1 262 ? -14.603 1.832 23.032 1.00 78.69 262 GLN A N 1
ATOM 2052 C CA . GLN A 1 262 ? -16.068 1.773 22.911 1.00 78.69 262 GLN A CA 1
ATOM 2053 C C . GLN A 1 262 ? -16.593 0.328 22.795 1.00 78.69 262 GLN A C 1
ATOM 2055 O O . GLN A 1 262 ? -17.666 0.112 22.225 1.00 78.69 262 GLN A O 1
ATOM 2060 N N . VAL A 1 263 ? -15.813 -0.653 23.262 1.00 58.41 263 VAL A N 1
ATOM 2061 C CA . VAL A 1 263 ? -16.123 -2.095 23.248 1.00 58.41 263 VAL A CA 1
ATOM 2062 C C . VAL A 1 263 ? -15.953 -2.653 24.645 1.00 58.41 263 VAL A C 1
ATOM 2064 O O . VAL A 1 263 ? -14.947 -2.270 25.281 1.00 58.41 263 VAL A O 1
#

Organism: NCBI:txid1182543